Protein AF-0000000083151318 (afdb_homodimer)

InterPro domains:
  IPR001387 Cro/C1-type, helix-turn-helix domain [PS50943] (48-90)
  IPR001387 Cro/C1-type, helix-turn-helix domain [cd00093] (43-88)
  IPR010982 Lambda repressor-like, DNA-binding domain superfamily [G3DSA:1.10.260.40] (33-89)
  IPR010982 Lambda repressor-like, DNA-binding domain superfamily [SSF47413] (28-87)
  IPR014057 Uncharacterized protein HI1420 [PF21716] (3-89)
  IPR014057 Uncharacterized protein HI1420 [PTHR40275] (5-89)
  IPR014057 Uncharacterized protein HI1420 [TIGR02684] (2-89)

Solvent-accessible surface area (backbone atoms only — not comparable to full-atom values): 10308 Å² total; per-residue (Å²): 131,80,76,74,70,86,57,70,36,79,68,46,84,42,51,64,50,42,17,51,53,54,22,54,37,46,71,75,45,53,57,40,56,37,32,29,50,49,29,39,50,38,63,44,75,34,52,67,62,47,22,67,67,57,70,43,52,60,69,55,47,54,53,50,26,61,27,86,45,80,50,37,32,55,57,50,52,43,48,41,47,59,70,45,26,36,66,35,43,35,30,38,78,75,79,103,131,81,75,74,69,85,56,70,33,80,69,45,83,43,50,65,50,43,18,52,53,54,24,55,35,46,73,76,46,51,56,40,56,38,32,30,50,50,31,38,50,38,62,44,74,34,53,66,62,46,21,66,66,57,69,44,51,61,69,58,48,54,55,50,25,60,27,85,45,79,50,40,32,53,56,51,53,43,47,42,47,58,70,43,28,36,65,34,44,35,31,39,77,75,77,103

Sequence (192 aa):
MKMQKFDIAEYLDSEEMIAAYLSSVLEDGDADEFIAALGDVARAKGISELAAQTGLGRKSLYKTLSGNSKPRFDTVLKITRALGVEMTLAPAALIGMKMQKFDIAEYLDSEEMIAAYLSSVLEDGDADEFIAALGDVARAKGISELAAQTGLGRKSLYKTLSGNSKPRFDTVLKITRALGVEMTLAPAALIG

Radius of gyration: 17.51 Å; Cα contacts (8 Å, |Δi|>4): 274; chains: 2; bounding box: 41×64×38 Å

pLDDT: mean 91.76, std 10.52, range [46.56, 98.19]

Secondary structure (DSSP, 8-state):
-------GGGG--SHHHHHHHHHHHHHH--HHHHHHHHHHHHHHH-HHHHHHHH---HHHHHHHTTSS---BHHHHHHHHHHTTEEEEEEEHHHH-/-------GGGG--SHHHHHHHHHHHHHH--HHHHHHHHHHHHHHH-HHHHHHHH---HHHHHHHTTSS---BHHHHHHHHHHTTEEEEEEEHHHH-

Structure (mmCIF, N/CA/C/O backbone):
data_AF-0000000083151318-model_v1
#
loop_
_entity.id
_entity.type
_entity.pdbx_description
1 polymer 'Addiction module antidote protein'
#
loop_
_atom_site.group_PDB
_atom_site.id
_atom_site.type_symbol
_atom_site.label_atom_id
_atom_site.label_alt_id
_atom_site.label_comp_id
_atom_site.label_asym_id
_atom_site.label_entity_id
_atom_site.label_seq_id
_atom_site.pdbx_PDB_ins_code
_atom_site.Cartn_x
_atom_site.Cartn_y
_atom_site.Cartn_z
_atom_site.occupancy
_atom_site.B_iso_or_equiv
_atom_site.auth_seq_id
_atom_site.auth_comp_id
_atom_site.auth_asym_id
_atom_site.auth_atom_id
_atom_site.pdbx_PDB_model_num
ATOM 1 N N . MET A 1 1 ? -21.234 31.875 15.008 1 46.62 1 MET A N 1
ATOM 2 C CA . MET A 1 1 ? -20.484 30.719 15.539 1 46.62 1 MET A CA 1
ATOM 3 C C . MET A 1 1 ? -19.859 29.922 14.406 1 46.62 1 MET A C 1
ATOM 5 O O . MET A 1 1 ? -20.562 29.5 13.477 1 46.62 1 MET A O 1
ATOM 9 N N . LYS A 1 2 ? -18.609 30.234 14 1 50.53 2 LYS A N 1
ATOM 10 C CA . LYS A 1 2 ? -17.953 29.641 12.844 1 50.53 2 LYS A CA 1
ATOM 11 C C . LYS A 1 2 ? -17.891 28.109 12.977 1 50.53 2 LYS A C 1
ATOM 13 O O . LYS A 1 2 ? -17.422 27.594 13.984 1 50.53 2 LYS A O 1
ATOM 18 N N . MET A 1 3 ? -18.781 27.328 12.531 1 56.84 3 MET A N 1
ATOM 19 C CA . MET A 1 3 ? -18.766 25.875 12.578 1 56.84 3 MET A CA 1
ATOM 20 C C . MET A 1 3 ? -17.375 25.344 12.234 1 56.84 3 MET A C 1
ATOM 22 O O . MET A 1 3 ? -16.859 25.578 11.141 1 56.84 3 MET A O 1
ATOM 26 N N . GLN A 1 4 ? -16.594 25.312 13.234 1 58.81 4 GLN A N 1
ATOM 27 C CA . GLN A 1 4 ? -15.242 24.781 13.023 1 58.81 4 GLN A CA 1
ATOM 28 C C . GLN A 1 4 ? -15.281 23.438 12.312 1 58.81 4 GLN A C 1
ATOM 30 O O . GLN A 1 4 ? -15.984 22.531 12.734 1 58.81 4 GLN A O 1
ATOM 35 N N . LYS A 1 5 ? -15.234 23.516 10.953 1 64 5 LYS A N 1
ATOM 36 C CA . LYS A 1 5 ? -15.172 22.297 10.148 1 64 5 LYS A CA 1
ATOM 37 C C . LYS A 1 5 ? -14.188 21.297 10.75 1 64 5 LYS A C 1
ATOM 39 O O . LYS A 1 5 ? -13.078 21.672 11.141 1 64 5 LYS A O 1
ATOM 44 N N . PHE A 1 6 ? -14.758 20.312 11.297 1 70.75 6 PHE A N 1
ATOM 45 C CA . PHE A 1 6 ? -13.945 19.219 11.812 1 70.75 6 PHE A CA 1
ATOM 46 C C . PHE A 1 6 ? -12.773 18.922 10.891 1 70.75 6 PHE A C 1
ATOM 48 O O . PHE A 1 6 ? -12.953 18.734 9.688 1 70.75 6 PHE A O 1
ATOM 55 N N . ASP A 1 7 ? -11.508 19.281 11.344 1 83.12 7 ASP A N 1
ATOM 56 C CA . ASP A 1 7 ? -10.289 18.938 10.609 1 83.12 7 ASP A CA 1
ATOM 57 C C . ASP A 1 7 ? -9.562 17.766 11.273 1 83.12 7 ASP A C 1
ATOM 59 O O . ASP A 1 7 ? -8.969 17.938 12.344 1 83.12 7 ASP A O 1
ATOM 63 N N . ILE A 1 8 ? -9.656 16.594 10.711 1 87.88 8 ILE A N 1
ATOM 64 C CA . ILE A 1 8 ? -9.078 15.367 11.25 1 87.88 8 ILE A CA 1
ATOM 65 C C . ILE A 1 8 ? -7.594 15.586 11.555 1 87.88 8 ILE A C 1
ATOM 67 O O . ILE A 1 8 ? -7.035 14.953 12.445 1 87.88 8 ILE A O 1
ATOM 71 N N . ALA A 1 9 ? -7.004 16.484 10.867 1 88.69 9 ALA A N 1
ATOM 72 C CA . ALA A 1 9 ? -5.578 16.734 11.055 1 88.69 9 ALA A CA 1
ATOM 73 C C . ALA A 1 9 ? -5.277 17.156 12.492 1 88.69 9 ALA A C 1
ATOM 75 O O . ALA A 1 9 ? -4.176 16.922 12.992 1 88.69 9 ALA A O 1
ATOM 76 N N . GLU A 1 10 ? -6.215 17.688 13.188 1 87.88 10 GLU A N 1
ATOM 77 C CA . GLU A 1 10 ? -6.027 18.172 14.547 1 87.88 10 GLU A CA 1
ATOM 78 C C . GLU A 1 10 ? -5.906 17.016 15.539 1 87.88 10 GLU A C 1
ATOM 80 O O . GLU A 1 10 ? -5.406 17.188 16.656 1 87.88 10 GLU A O 1
ATOM 85 N N . TYR A 1 11 ? -6.301 15.852 15.078 1 88.62 11 TYR A N 1
ATOM 86 C CA . TYR A 1 11 ? -6.344 14.711 15.984 1 88.62 11 TYR A CA 1
ATOM 87 C C . TYR A 1 11 ? -5.234 13.719 15.664 1 88.62 11 TYR A C 1
ATOM 89 O O . TYR A 1 11 ? -5.035 12.742 16.391 1 88.62 11 TYR A O 1
ATOM 97 N N . LEU A 1 12 ? -4.555 13.93 14.641 1 92.25 12 LEU A N 1
ATOM 98 C CA . LEU A 1 12 ? -3.506 13.023 14.188 1 92.25 12 LEU A CA 1
ATOM 99 C C . LEU A 1 12 ? -2.15 13.43 14.758 1 92.25 12 LEU A C 1
ATOM 101 O O . LEU A 1 12 ? -1.241 13.789 14 1 92.25 12 LEU A O 1
ATOM 105 N N . ASP A 1 13 ? -1.957 13.18 16.109 1 89.06 13 ASP A N 1
ATOM 106 C CA . ASP A 1 13 ? -0.787 13.734 16.797 1 89.06 13 ASP A CA 1
ATOM 107 C C . ASP A 1 13 ? 0.167 12.625 17.234 1 89.06 13 ASP A C 1
ATOM 109 O O . ASP A 1 13 ? 1.17 12.891 17.891 1 89.06 13 ASP A O 1
ATOM 113 N N . SER A 1 14 ? -0.199 11.344 16.953 1 92.94 14 SER A N 1
ATOM 114 C CA . SER A 1 14 ? 0.696 10.227 17.25 1 92.94 14 SER A CA 1
ATOM 115 C C . SER A 1 14 ? 0.732 9.227 16.094 1 92.94 14 SER A C 1
ATOM 117 O O . SER A 1 14 ? -0.232 9.117 15.336 1 92.94 14 SER A O 1
ATOM 119 N N . GLU A 1 15 ? 1.88 8.508 16.047 1 93 15 GLU A N 1
ATOM 120 C CA . GLU A 1 15 ? 2.018 7.504 14.984 1 93 15 GLU A CA 1
ATOM 121 C C . GLU A 1 15 ? 0.966 6.406 15.125 1 93 15 GLU A C 1
ATOM 123 O O . GLU A 1 15 ? 0.495 5.859 14.125 1 93 15 GLU A O 1
ATOM 128 N N . GLU A 1 16 ? 0.621 6.137 16.359 1 94.56 16 GLU A N 1
ATOM 129 C CA . GLU A 1 16 ? -0.412 5.137 16.609 1 94.56 16 GLU A CA 1
ATOM 130 C C . GLU A 1 16 ? -1.76 5.582 16.047 1 94.56 16 GLU A C 1
ATOM 132 O O . GLU A 1 16 ? -2.461 4.793 15.414 1 94.56 16 GLU A O 1
ATOM 137 N N . MET A 1 17 ? -2.096 6.793 16.281 1 95.19 17 MET A N 1
ATOM 138 C CA . MET A 1 17 ? -3.361 7.324 15.781 1 95.19 17 MET A CA 1
ATOM 139 C C . MET A 1 17 ? -3.346 7.426 14.258 1 95.19 17 MET A C 1
ATOM 141 O O . MET A 1 17 ? -4.344 7.129 13.602 1 95.19 17 MET A O 1
ATOM 145 N N . ILE A 1 18 ? -2.225 7.805 13.734 1 96.69 18 ILE A N 1
ATOM 146 C CA . ILE A 1 18 ? -2.053 7.918 12.289 1 96.69 18 ILE A CA 1
ATOM 147 C C . ILE A 1 18 ? -2.219 6.543 11.641 1 96.69 18 ILE A C 1
ATOM 149 O O . ILE A 1 18 ? -2.979 6.391 10.68 1 96.69 18 ILE A O 1
ATOM 153 N N . ALA A 1 19 ? -1.549 5.598 12.18 1 96.62 19 ALA A N 1
ATOM 154 C CA .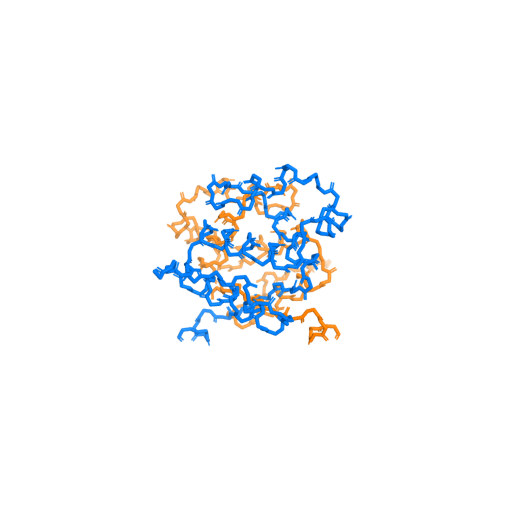 ALA A 1 19 ? -1.627 4.242 11.641 1 96.62 19 ALA A CA 1
ATOM 155 C C . ALA A 1 19 ? -3.059 3.715 11.688 1 96.62 19 ALA A C 1
ATOM 157 O O . ALA A 1 19 ? -3.537 3.121 10.719 1 96.62 19 ALA A O 1
ATOM 158 N N . ALA A 1 20 ? -3.719 3.928 12.812 1 95.75 2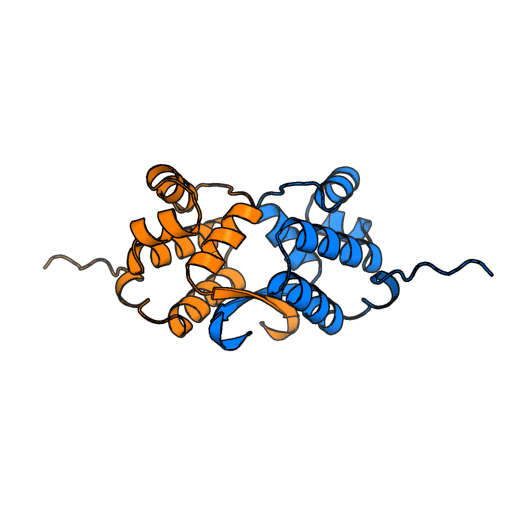0 ALA A N 1
ATOM 159 C CA . ALA A 1 20 ? -5.098 3.467 12.961 1 95.75 20 ALA A CA 1
ATOM 160 C C . ALA A 1 20 ? -6.02 4.152 11.961 1 95.75 20 ALA A C 1
ATOM 162 O O . ALA A 1 20 ? -6.867 3.502 11.344 1 95.75 20 ALA A O 1
ATOM 163 N N . TYR A 1 21 ? -5.871 5.414 11.852 1 96.62 21 TYR A N 1
ATOM 164 C CA . TYR A 1 21 ? -6.676 6.199 10.922 1 96.62 21 TYR A CA 1
ATOM 165 C C . TYR A 1 21 ? -6.488 5.715 9.492 1 96.62 21 TYR A C 1
ATOM 167 O O . TYR A 1 21 ? -7.465 5.422 8.797 1 96.62 21 TYR A O 1
ATOM 175 N N . LEU A 1 22 ? -5.262 5.562 9.047 1 97.44 22 LEU A N 1
ATOM 176 C CA . LEU A 1 22 ? -4.961 5.152 7.676 1 97.44 22 LEU 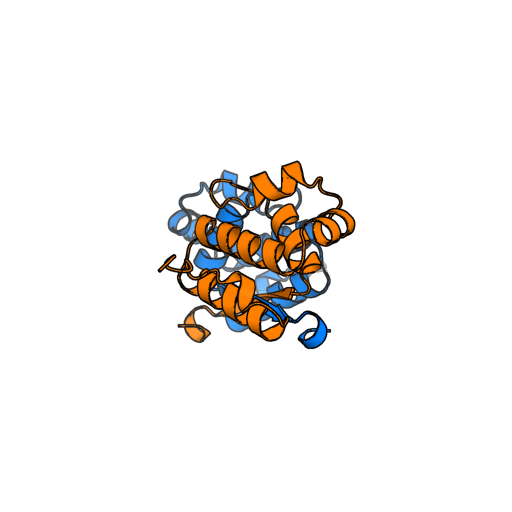A CA 1
ATOM 177 C C . LEU A 1 22 ? -5.414 3.719 7.426 1 97.44 22 LEU A C 1
ATOM 179 O O . LEU A 1 22 ? -5.918 3.402 6.344 1 97.44 22 LEU A O 1
ATOM 183 N N . SER A 1 23 ? -5.223 2.887 8.398 1 97.06 23 SER A N 1
ATOM 184 C CA . SER A 1 23 ? -5.676 1.507 8.258 1 97.06 23 SER A CA 1
ATOM 185 C C . SER A 1 23 ? -7.191 1.437 8.086 1 97.06 23 SER A C 1
ATOM 187 O O . SER A 1 23 ? -7.688 0.647 7.281 1 97.06 23 SER A O 1
ATOM 189 N N . SER A 1 24 ? -7.898 2.246 8.867 1 95.75 24 SER A N 1
ATOM 190 C CA . SER A 1 24 ? -9.352 2.256 8.766 1 95.75 24 SER A CA 1
ATOM 191 C C . SER A 1 24 ? -9.812 2.682 7.379 1 95.75 24 SER A C 1
ATOM 193 O O . SER A 1 24 ? -10.781 2.139 6.844 1 95.75 24 SER A O 1
ATOM 195 N N . VAL A 1 25 ? -9.133 3.584 6.797 1 96.25 25 VAL A N 1
ATOM 196 C CA . VAL A 1 25 ? -9.477 4.07 5.465 1 96.25 25 VAL A CA 1
ATOM 197 C C . VAL A 1 25 ? -9.227 2.977 4.434 1 96.25 25 VAL A C 1
ATOM 199 O O . VAL A 1 25 ? -10.039 2.766 3.529 1 96.25 25 VAL A O 1
ATOM 202 N N . LEU A 1 26 ? -8.117 2.23 4.535 1 95.69 26 LEU A N 1
ATOM 203 C CA . LEU A 1 26 ? -7.785 1.183 3.578 1 95.69 26 LEU A CA 1
ATOM 204 C C . LEU A 1 26 ? -8.758 0.017 3.688 1 95.69 26 LEU A C 1
ATOM 206 O O . LEU A 1 26 ? -9.047 -0.655 2.693 1 95.69 26 LEU A O 1
ATOM 210 N N . GLU A 1 27 ? -9.227 -0.217 4.891 1 92.38 27 GLU A N 1
ATOM 211 C CA . GLU A 1 27 ? -10.125 -1.348 5.113 1 92.38 27 GLU A CA 1
ATOM 212 C C . GLU A 1 27 ? -11.422 -1.186 4.332 1 92.38 27 GLU A C 1
ATOM 214 O O . GLU A 1 27 ? -11.891 -2.127 3.688 1 92.38 27 GLU A O 1
ATOM 219 N N . ASP A 1 28 ? -11.891 0.03 4.348 1 89.81 28 ASP A N 1
ATOM 220 C CA . ASP A 1 28 ? -13.234 0.235 3.82 1 89.81 28 ASP A CA 1
ATOM 221 C C . ASP A 1 28 ? -13.211 1.123 2.578 1 89.81 28 ASP A C 1
ATOM 223 O O . ASP A 1 28 ? -14.211 1.236 1.867 1 89.81 28 ASP A O 1
ATOM 227 N N . GLY A 1 29 ? -12.133 1.683 2.387 1 93.12 29 GLY A N 1
ATOM 228 C CA . GLY A 1 29 ? -12.094 2.699 1.347 1 93.12 29 GLY A CA 1
ATOM 229 C C . GLY A 1 29 ? -11.336 2.254 0.107 1 93.12 29 GLY A C 1
ATOM 230 O O . GLY A 1 29 ? -10.961 1.085 -0.013 1 93.12 29 GLY A O 1
ATOM 231 N N . ASP A 1 30 ? -11.258 3.203 -0.917 1 95.44 30 ASP A N 1
ATOM 232 C CA . ASP A 1 30 ? -10.508 2.963 -2.146 1 95.44 30 ASP A CA 1
ATOM 233 C C . ASP A 1 30 ? -9.219 3.779 -2.17 1 95.44 30 ASP A C 1
ATOM 235 O O . ASP A 1 30 ? -8.867 4.426 -1.182 1 95.44 30 ASP A O 1
ATOM 239 N N . ALA A 1 31 ? -8.484 3.643 -3.244 1 97 31 ALA A N 1
ATOM 240 C CA . ALA A 1 31 ? -7.18 4.285 -3.363 1 97 31 ALA A CA 1
ATOM 241 C C . ALA A 1 31 ? -7.297 5.801 -3.236 1 97 31 ALA A C 1
ATOM 243 O O . ALA A 1 31 ? -6.473 6.441 -2.584 1 97 31 ALA A O 1
ATOM 244 N N . ASP A 1 32 ? -8.297 6.406 -3.855 1 97.19 32 ASP A N 1
ATOM 245 C CA . ASP A 1 32 ? -8.484 7.855 -3.795 1 97.19 32 ASP A CA 1
ATOM 246 C C . ASP A 1 32 ? -8.68 8.32 -2.354 1 97.19 32 ASP A C 1
ATOM 248 O O . ASP A 1 32 ? -8.125 9.344 -1.948 1 97.19 32 ASP A O 1
ATOM 252 N N . GLU A 1 33 ? -9.492 7.633 -1.659 1 97.06 33 GLU A N 1
ATOM 253 C CA . GLU A 1 33 ? -9.75 7.973 -0.263 1 97.06 33 GLU A CA 1
ATOM 254 C C . GLU A 1 33 ? -8.484 7.852 0.576 1 97.06 33 GLU A C 1
ATOM 256 O O . GLU A 1 33 ? -8.25 8.656 1.482 1 97.06 33 GLU A O 1
ATOM 261 N N . PHE A 1 34 ? -7.715 6.832 0.323 1 97.88 34 PHE A N 1
ATOM 262 C CA . PHE A 1 34 ? -6.473 6.656 1.064 1 97.88 34 PHE A CA 1
ATOM 263 C C . PHE A 1 34 ? -5.504 7.793 0.77 1 97.88 34 PHE A C 1
ATOM 265 O O . PHE A 1 34 ? -4.852 8.312 1.68 1 97.88 34 PHE A O 1
ATOM 272 N N . ILE A 1 35 ? -5.398 8.188 -0.451 1 98 35 ILE A N 1
ATOM 273 C CA . ILE A 1 35 ? -4.512 9.281 -0.837 1 98 35 ILE A CA 1
ATOM 274 C C . ILE A 1 35 ? -4.949 10.57 -0.146 1 98 35 ILE A C 1
ATOM 276 O O . ILE A 1 35 ? -4.113 11.32 0.362 1 98 35 ILE A O 1
ATOM 280 N N . ALA A 1 36 ? -6.203 10.797 -0.1 1 96.5 36 ALA A N 1
ATOM 281 C CA . ALA A 1 36 ? -6.719 11.961 0.618 1 96.5 36 ALA A CA 1
ATOM 282 C C . ALA A 1 36 ? -6.359 11.898 2.1 1 96.5 36 ALA A C 1
ATOM 284 O O . ALA A 1 36 ? -6.016 12.914 2.707 1 96.5 36 ALA A O 1
ATOM 285 N N . ALA A 1 37 ? -6.484 10.719 2.686 1 97.19 37 ALA A N 1
ATOM 286 C CA . ALA A 1 37 ? -6.129 10.523 4.09 1 97.19 37 ALA A CA 1
ATOM 287 C C . ALA A 1 37 ? -4.652 10.812 4.324 1 97.19 37 ALA A C 1
ATOM 289 O O . ALA A 1 37 ? -4.281 11.391 5.352 1 97.19 37 ALA A O 1
ATOM 290 N N . LEU A 1 38 ? -3.824 10.383 3.406 1 97.5 38 LEU A N 1
ATOM 291 C CA . LEU A 1 38 ? -2.41 10.727 3.502 1 97.5 38 LEU A CA 1
ATOM 292 C C . LEU A 1 38 ? -2.223 12.242 3.504 1 97.5 38 LEU A C 1
ATOM 294 O O . LEU A 1 38 ? -1.363 12.766 4.219 1 97.5 38 LEU A O 1
ATOM 298 N N . GLY A 1 39 ? -2.953 12.852 2.67 1 96.31 39 GLY A N 1
ATOM 299 C CA . GLY A 1 39 ? -2.924 14.305 2.658 1 96.31 39 GLY A CA 1
ATOM 300 C C . GLY A 1 39 ? -3.264 14.922 4.004 1 96.31 39 GLY A C 1
ATOM 301 O O . GLY A 1 39 ? -2.613 15.875 4.438 1 96.31 39 GLY A O 1
ATOM 302 N N . ASP A 1 40 ? -4.281 14.43 4.699 1 95.75 40 ASP A N 1
ATOM 303 C CA . ASP A 1 40 ? -4.645 14.891 6.035 1 95.75 40 ASP A CA 1
ATOM 304 C C . ASP A 1 40 ? -3.479 14.727 7.008 1 95.75 40 ASP A C 1
ATOM 306 O O . ASP A 1 40 ? -3.205 15.625 7.809 1 95.75 40 ASP A O 1
ATOM 310 N N . VAL A 1 41 ? -2.861 13.594 6.934 1 96.62 41 VAL A N 1
ATOM 311 C CA . VAL A 1 41 ? -1.737 13.312 7.82 1 96.62 41 VAL A CA 1
ATOM 312 C C . VAL A 1 41 ? -0.584 14.266 7.512 1 96.62 41 VAL A C 1
ATOM 314 O O . VAL A 1 41 ? 0.057 14.789 8.422 1 96.62 41 VAL A O 1
ATOM 317 N N . ALA A 1 42 ? -0.308 14.438 6.246 1 95.25 42 ALA A N 1
ATOM 318 C CA . ALA A 1 42 ? 0.765 15.336 5.828 1 95.25 42 ALA A CA 1
ATOM 319 C C . ALA A 1 42 ? 0.538 16.75 6.367 1 95.25 42 ALA A C 1
ATOM 321 O O . ALA A 1 42 ? 1.48 17.406 6.801 1 95.25 42 ALA A O 1
ATOM 322 N N . ARG A 1 43 ? -0.669 17.141 6.312 1 91.75 43 ARG A N 1
ATOM 323 C CA . ARG A 1 43 ? -1.001 18.453 6.836 1 91.75 43 ARG A CA 1
ATOM 324 C C . ARG A 1 43 ? -0.765 18.516 8.344 1 91.75 43 ARG A C 1
ATOM 326 O O . ARG A 1 43 ? -0.334 19.547 8.867 1 91.75 43 ARG A O 1
ATOM 333 N N . ALA A 1 44 ? -1.027 17.531 9.031 1 93 44 ALA A N 1
ATOM 334 C CA . ALA A 1 44 ? -0.846 17.484 10.477 1 93 44 ALA A CA 1
ATOM 335 C C . ALA A 1 44 ? 0.635 17.469 10.844 1 93 44 ALA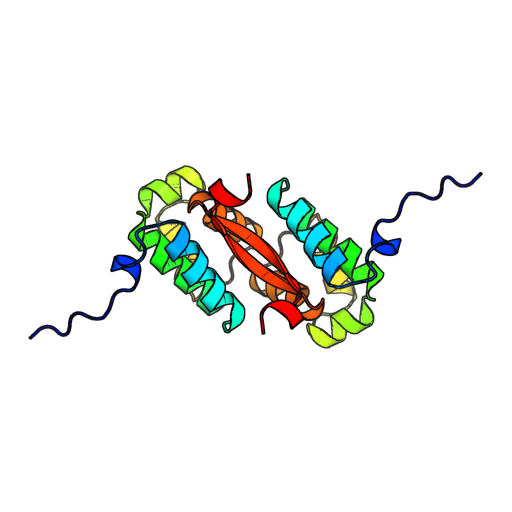 A C 1
ATOM 337 O O . ALA A 1 44 ? 1.051 18.109 11.812 1 93 44 ALA A O 1
ATOM 338 N N . LYS A 1 45 ? 1.429 16.719 10.164 1 92.38 45 LYS A N 1
ATOM 339 C CA . LYS A 1 45 ? 2.844 16.531 10.469 1 92.38 45 LYS A CA 1
ATOM 340 C C . LYS A 1 45 ? 3.678 17.703 9.93 1 92.38 45 LYS A C 1
ATOM 342 O O . LYS A 1 45 ? 4.762 17.984 10.445 1 92.38 45 LYS A O 1
ATOM 347 N N . GLY A 1 46 ? 3.203 18.344 8.898 1 91.69 46 GLY A N 1
ATOM 348 C CA . GLY A 1 46 ? 3.945 19.406 8.234 1 91.69 46 GLY A CA 1
ATOM 349 C C . GLY A 1 46 ? 4.504 18.984 6.887 1 91.69 46 GLY A C 1
ATOM 350 O O . GLY A 1 46 ? 5.34 18.078 6.812 1 91.69 46 GLY A O 1
ATOM 351 N N . ILE A 1 47 ? 4.207 19.688 5.891 1 93.81 47 ILE A N 1
ATOM 352 C CA . ILE A 1 47 ? 4.508 19.375 4.5 1 93.81 47 ILE A CA 1
ATOM 353 C C . ILE A 1 47 ? 6 19.578 4.234 1 93.81 47 ILE A C 1
ATOM 355 O O . ILE A 1 47 ? 6.598 18.875 3.428 1 93.81 47 ILE A O 1
ATOM 359 N N . SER A 1 48 ? 6.586 20.5 4.895 1 94.56 48 SER A N 1
ATOM 360 C CA . SER A 1 48 ? 7.996 20.797 4.664 1 94.56 48 SER A CA 1
ATOM 361 C C . SER A 1 48 ? 8.883 19.625 5.059 1 94.56 48 SER A C 1
ATOM 363 O O . SER A 1 48 ? 9.797 19.25 4.32 1 94.56 48 SER A O 1
ATOM 365 N N . GLU A 1 49 ? 8.617 19.125 6.215 1 93.88 49 GLU A N 1
ATOM 366 C CA . GLU A 1 49 ? 9.375 17.969 6.668 1 93.88 49 GLU A CA 1
ATOM 367 C C . GLU A 1 49 ? 9.172 16.781 5.734 1 93.88 49 GLU A C 1
ATOM 369 O O . GLU A 1 49 ? 10.125 16.062 5.406 1 93.88 49 GLU A O 1
ATOM 374 N N . LEU A 1 50 ? 7.98 16.562 5.312 1 96.19 50 LEU A N 1
ATOM 375 C CA . LEU A 1 50 ? 7.664 15.492 4.383 1 96.19 50 LEU A CA 1
ATOM 376 C C . LEU A 1 50 ? 8.414 15.664 3.068 1 96.19 50 LEU A C 1
ATOM 378 O O . LEU A 1 50 ? 8.953 14.703 2.523 1 96.19 50 LEU A O 1
ATOM 382 N N . ALA A 1 51 ? 8.445 16.859 2.559 1 97.5 51 ALA A N 1
ATOM 383 C CA . ALA A 1 51 ? 9.164 17.156 1.325 1 97.5 51 ALA A CA 1
ATOM 384 C C . ALA A 1 51 ? 10.648 16.812 1.456 1 97.5 51 ALA A C 1
ATOM 386 O O . ALA A 1 51 ? 11.227 16.188 0.563 1 97.5 51 ALA A O 1
ATOM 387 N N . ALA A 1 52 ? 11.219 17.156 2.512 1 96.44 52 ALA A N 1
ATOM 388 C CA . ALA A 1 52 ? 12.633 16.891 2.76 1 96.44 52 ALA A CA 1
ATOM 389 C C . ALA A 1 52 ? 12.906 15.383 2.807 1 96.44 52 ALA A C 1
ATOM 391 O O . ALA A 1 52 ? 13.875 14.906 2.213 1 96.44 52 ALA A O 1
ATOM 392 N N . GLN A 1 53 ? 12.031 14.641 3.426 1 95.62 53 GLN A N 1
ATOM 393 C CA . GLN A 1 53 ? 12.25 13.219 3.633 1 95.62 53 GLN A CA 1
ATOM 394 C C . GLN A 1 53 ? 11.969 12.422 2.359 1 95.62 53 GLN A C 1
ATOM 396 O O . GLN A 1 53 ? 12.617 11.406 2.102 1 95.62 53 GLN A O 1
ATOM 401 N N . THR A 1 54 ? 11.047 12.852 1.562 1 96.75 54 THR A N 1
ATOM 402 C CA . THR A 1 54 ? 10.656 12.117 0.367 1 96.75 54 THR A CA 1
ATOM 403 C C . THR A 1 54 ? 11.477 12.562 -0.839 1 96.75 54 THR A C 1
ATOM 405 O O . THR A 1 54 ? 11.531 11.867 -1.855 1 96.75 54 THR A O 1
ATOM 408 N N . GLY A 1 55 ? 12.016 13.766 -0.785 1 97.12 55 GLY A N 1
ATOM 409 C CA . GLY A 1 55 ? 12.688 14.344 -1.938 1 97.12 55 GLY A CA 1
ATOM 410 C C . GLY A 1 55 ? 11.727 14.906 -2.969 1 97.12 55 GLY A C 1
ATOM 411 O O . GLY A 1 55 ? 12.141 15.312 -4.059 1 97.12 55 GLY A O 1
ATOM 412 N N . LEU A 1 56 ? 10.531 14.922 -2.658 1 96.38 56 LEU A N 1
ATOM 413 C CA . LEU A 1 56 ? 9.516 15.516 -3.527 1 96.38 56 LEU A CA 1
ATOM 414 C C . LEU A 1 56 ? 9.289 16.984 -3.18 1 96.38 56 LEU A C 1
ATOM 416 O O . LEU A 1 56 ? 9.359 17.359 -2.008 1 96.38 56 LEU A O 1
ATOM 420 N N . GLY A 1 57 ? 9.031 17.828 -4.18 1 96.25 57 GLY A N 1
ATOM 421 C CA . GLY A 1 57 ? 8.688 19.219 -3.918 1 96.25 57 GLY A CA 1
ATOM 422 C C . GLY A 1 57 ? 7.34 19.375 -3.234 1 96.25 57 GLY A C 1
ATOM 423 O O . GLY A 1 57 ? 6.453 18.531 -3.396 1 96.25 57 GLY A O 1
ATOM 424 N N . ARG A 1 58 ? 7.258 20.5 -2.502 1 95.5 58 ARG A N 1
ATOM 425 C CA . ARG A 1 58 ? 6.016 20.812 -1.803 1 95.5 58 ARG A CA 1
ATOM 426 C C . ARG A 1 58 ? 4.836 20.859 -2.771 1 95.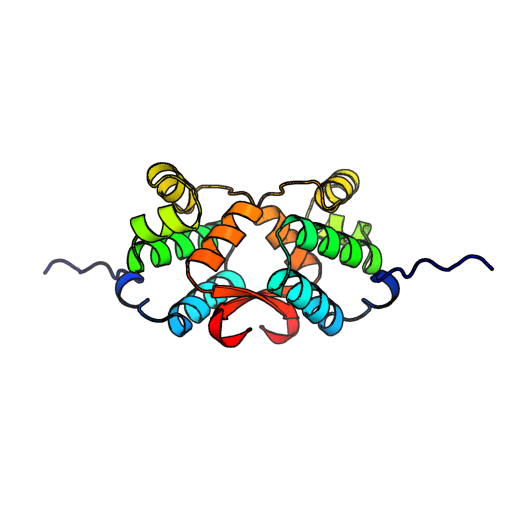5 58 ARG A C 1
ATOM 428 O O . ARG A 1 58 ? 3.785 20.281 -2.504 1 95.5 58 ARG A O 1
ATOM 435 N N . LYS A 1 59 ? 4.996 21.5 -3.838 1 95.31 59 LYS A N 1
ATOM 436 C CA . LYS A 1 59 ? 3.926 21.609 -4.824 1 95.31 59 LYS A CA 1
ATOM 437 C C . LYS A 1 59 ? 3.521 20.219 -5.336 1 95.31 59 LYS A C 1
ATOM 439 O O . LYS A 1 59 ? 2.332 19.938 -5.484 1 95.31 59 LYS A O 1
ATOM 444 N N . SER A 1 60 ? 4.457 19.391 -5.613 1 95.5 60 SER A N 1
ATOM 445 C CA . SER A 1 60 ? 4.207 18.031 -6.086 1 95.5 60 SER A CA 1
ATOM 446 C C . SER A 1 60 ? 3.482 17.203 -5.031 1 95.5 60 SER A C 1
ATOM 448 O O . SER A 1 60 ? 2.566 16.438 -5.352 1 95.5 60 SER A O 1
ATOM 450 N N . LEU A 1 61 ? 3.855 17.406 -3.809 1 97.12 61 LEU A N 1
ATOM 451 C CA . LEU A 1 61 ? 3.234 16.672 -2.715 1 97.12 61 LEU A CA 1
ATOM 452 C C . LEU A 1 61 ? 1.774 17.078 -2.545 1 97.12 61 LEU A C 1
ATOM 454 O O . LEU A 1 61 ? 0.903 16.219 -2.363 1 97.12 61 LEU A O 1
ATOM 458 N N . TYR A 1 62 ? 1.492 18.359 -2.68 1 94.94 62 TYR A N 1
ATOM 459 C CA . TYR A 1 62 ? 0.115 18.828 -2.576 1 94.94 62 TYR A CA 1
ATOM 460 C C . TYR A 1 62 ? -0.739 18.266 -3.705 1 94.94 62 TYR A C 1
ATOM 462 O O . TYR A 1 62 ? -1.88 17.844 -3.482 1 94.94 62 TYR A O 1
ATOM 470 N N . LYS A 1 63 ? -0.2 18.188 -4.812 1 95.44 63 LYS A N 1
ATOM 471 C CA . LYS A 1 63 ? -0.923 17.625 -5.949 1 95.44 63 LYS A CA 1
ATOM 472 C C . LYS A 1 63 ? -1.158 16.141 -5.762 1 95.44 63 LYS A C 1
ATOM 474 O O . LYS A 1 63 ? -2.266 15.641 -5.984 1 95.44 63 LYS A O 1
ATOM 479 N N . THR A 1 64 ? -0.13 15.516 -5.375 1 96.81 64 THR A N 1
ATOM 480 C CA . THR A 1 64 ? -0.19 14.062 -5.215 1 96.81 64 THR A CA 1
ATOM 481 C C . THR A 1 64 ? -1.185 13.68 -4.125 1 96.81 64 THR A C 1
ATOM 483 O O . THR A 1 64 ? -1.931 12.711 -4.27 1 96.81 64 THR A O 1
ATOM 486 N N . LEU A 1 65 ? -1.232 14.445 -3.059 1 96.81 65 LEU A N 1
ATOM 487 C CA . LEU A 1 65 ? -1.979 14.062 -1.864 1 96.81 65 LEU A CA 1
ATOM 488 C C . LEU A 1 65 ? -3.363 14.703 -1.86 1 96.81 65 LEU A C 1
ATOM 490 O O . LEU A 1 65 ? -4.062 14.672 -0.847 1 96.81 65 LEU A O 1
ATOM 494 N N . SER A 1 66 ? -3.797 15.258 -2.902 1 91.31 66 SER A N 1
ATOM 495 C CA . SER A 1 66 ? -5.086 15.938 -2.99 1 91.31 66 SER A CA 1
ATOM 496 C C . SER A 1 66 ? -6.23 14.93 -3.098 1 91.31 66 SER A C 1
ATOM 498 O O . SER A 1 66 ? -7.395 15.289 -2.922 1 91.31 66 SER A O 1
ATOM 500 N N . GLY A 1 67 ? -6.062 13.703 -3.277 1 85.5 67 GLY A N 1
ATOM 501 C CA . GLY A 1 67 ? -7.078 12.672 -3.418 1 85.5 67 GLY A CA 1
ATOM 502 C C . GLY A 1 67 ? -7.586 12.523 -4.84 1 85.5 67 GLY A C 1
ATOM 503 O O . GLY A 1 67 ? -8.32 11.586 -5.148 1 85.5 67 GLY A O 1
ATOM 504 N N . ASN A 1 68 ? -7.246 13.344 -5.742 1 87.75 68 ASN A N 1
ATOM 505 C CA . ASN A 1 68 ? -7.695 13.289 -7.129 1 87.75 68 ASN A CA 1
ATOM 506 C C . ASN A 1 68 ? -6.555 12.938 -8.078 1 87.75 68 ASN A C 1
ATOM 508 O O . ASN A 1 68 ? -6.562 13.336 -9.242 1 87.75 68 ASN A O 1
ATOM 512 N N . SER A 1 69 ? -5.668 12.25 -7.523 1 91.94 69 SER A N 1
ATOM 513 C CA . SER A 1 69 ? -4.512 11.82 -8.305 1 91.94 69 SER A CA 1
ATOM 514 C C . SER A 1 69 ? -4.34 10.305 -8.258 1 91.94 69 SER A C 1
ATOM 516 O O . SER A 1 69 ? -5.02 9.625 -7.492 1 91.94 69 SER A O 1
ATOM 518 N N . LYS A 1 70 ? -3.6 9.797 -9.258 1 96.44 70 LYS A N 1
ATOM 519 C CA . LYS A 1 70 ? -3.279 8.375 -9.32 1 96.44 70 LYS A CA 1
ATOM 520 C C . LYS A 1 70 ? -1.775 8.148 -9.195 1 96.44 70 LYS A C 1
ATOM 522 O O . LYS A 1 70 ? -1.129 7.699 -10.141 1 96.44 70 LYS A O 1
ATOM 527 N N . PRO A 1 71 ? -1.287 8.406 -7.949 1 97.81 71 PRO A N 1
ATOM 528 C CA . PRO A 1 71 ? 0.164 8.289 -7.781 1 97.81 71 PRO A CA 1
ATOM 529 C C . PRO A 1 71 ? 0.671 6.863 -7.957 1 97.81 71 PRO A C 1
ATOM 531 O O . PRO A 1 71 ? -0.109 5.91 -7.863 1 97.81 71 PRO A O 1
ATOM 534 N N . ARG A 1 72 ? 2.01 6.891 -8.25 1 97.69 72 ARG A N 1
ATOM 535 C CA . ARG A 1 72 ? 2.693 5.602 -8.289 1 97.69 72 ARG A CA 1
ATOM 536 C C . ARG A 1 72 ? 2.734 4.965 -6.902 1 97.69 72 ARG A C 1
ATOM 538 O O . ARG A 1 72 ? 2.736 5.668 -5.887 1 97.69 72 ARG A O 1
ATOM 545 N N . PHE A 1 73 ? 2.895 3.656 -6.953 1 98.19 73 PHE A N 1
ATOM 546 C CA . PHE A 1 73 ? 3.002 2.91 -5.707 1 98.19 73 PHE A CA 1
ATOM 547 C C . PHE A 1 73 ? 4.277 3.283 -4.961 1 98.19 73 PHE A C 1
ATOM 549 O O . PHE A 1 73 ? 4.266 3.451 -3.74 1 98.19 73 PHE A O 1
ATOM 556 N N . ASP A 1 74 ? 5.367 3.396 -5.719 1 97.62 74 ASP A N 1
ATOM 557 C CA . ASP A 1 74 ? 6.625 3.709 -5.043 1 97.62 74 ASP A CA 1
ATOM 558 C C . ASP A 1 74 ? 6.562 5.078 -4.371 1 97.62 74 ASP A C 1
ATOM 560 O O . ASP A 1 74 ? 7.152 5.281 -3.309 1 97.62 74 ASP A O 1
ATOM 564 N N . THR A 1 75 ? 5.871 6.004 -4.938 1 97.44 75 THR A N 1
ATOM 565 C CA . THR A 1 75 ? 5.676 7.32 -4.344 1 97.44 75 THR A CA 1
ATOM 566 C C . THR A 1 75 ? 4.871 7.223 -3.053 1 97.44 75 THR A C 1
ATOM 568 O O . THR A 1 75 ? 5.242 7.805 -2.033 1 97.44 75 THR A O 1
ATOM 571 N N . VAL A 1 76 ? 3.807 6.469 -3.113 1 98.12 76 VAL A N 1
ATOM 572 C CA . VAL A 1 76 ? 2.955 6.305 -1.939 1 98.12 76 VAL A CA 1
ATOM 573 C C . VAL A 1 76 ? 3.74 5.617 -0.824 1 98.12 76 VAL A C 1
ATOM 575 O O . VAL A 1 76 ? 3.641 6.004 0.343 1 98.12 76 VAL A O 1
ATOM 578 N N . LEU A 1 77 ? 4.477 4.629 -1.187 1 97.94 77 LEU A N 1
ATOM 579 C CA . LEU A 1 77 ? 5.293 3.916 -0.211 1 97.94 77 LEU A CA 1
ATOM 580 C C . LEU A 1 77 ? 6.309 4.852 0.437 1 97.94 77 LEU A C 1
ATOM 582 O O . LEU A 1 77 ? 6.492 4.828 1.656 1 97.94 77 LEU A O 1
ATOM 586 N N . LYS A 1 78 ? 6.941 5.645 -0.327 1 96.44 78 LYS A N 1
ATOM 587 C CA . LYS A 1 78 ? 7.895 6.617 0.194 1 96.44 78 LYS A CA 1
ATOM 588 C C . LYS A 1 78 ? 7.219 7.59 1.156 1 96.44 78 LYS A C 1
ATOM 590 O O . LYS A 1 78 ? 7.773 7.922 2.205 1 96.44 78 LYS A O 1
ATOM 595 N N . ILE A 1 79 ? 6.105 8.07 0.775 1 97.62 79 ILE A N 1
ATOM 596 C CA . ILE A 1 79 ? 5.375 9.031 1.594 1 97.62 79 ILE A CA 1
ATOM 597 C C . ILE A 1 79 ? 4.98 8.383 2.918 1 97.62 79 ILE A C 1
ATOM 599 O O . ILE A 1 79 ? 5.172 8.977 3.986 1 97.62 79 ILE A O 1
ATOM 603 N N . THR A 1 80 ? 4.355 7.168 2.902 1 97.5 80 THR A N 1
ATOM 604 C CA . THR A 1 80 ? 3.945 6.508 4.137 1 97.5 80 THR A CA 1
ATOM 605 C C . THR A 1 80 ? 5.141 6.305 5.066 1 97.5 80 THR A C 1
ATOM 607 O O . THR A 1 80 ? 5.047 6.559 6.27 1 97.5 80 THR A O 1
ATOM 610 N N . ARG A 1 81 ? 6.246 5.918 4.555 1 96.44 81 ARG A N 1
ATOM 611 C CA . ARG A 1 81 ? 7.438 5.715 5.367 1 96.44 81 ARG A CA 1
ATOM 612 C C . ARG A 1 81 ? 7.926 7.031 5.961 1 96.44 81 ARG A C 1
ATOM 614 O O . ARG A 1 81 ? 8.312 7.086 7.129 1 96.44 81 ARG A O 1
ATOM 621 N N . ALA A 1 82 ? 7.934 8.062 5.188 1 96.12 82 ALA A N 1
ATOM 622 C CA . ALA A 1 82 ? 8.352 9.383 5.664 1 96.12 82 ALA A CA 1
ATOM 623 C C . ALA A 1 82 ? 7.441 9.875 6.785 1 96.12 82 ALA A C 1
ATOM 625 O O . ALA A 1 82 ? 7.863 10.664 7.633 1 96.12 82 ALA A O 1
ATOM 626 N N . LEU A 1 83 ? 6.207 9.445 6.805 1 95.94 83 LEU A N 1
ATOM 627 C CA . LEU A 1 83 ? 5.25 9.844 7.824 1 95.94 83 LEU A CA 1
ATOM 628 C C . LEU A 1 83 ? 5.398 8.984 9.078 1 95.94 83 LEU A C 1
ATOM 630 O O . LEU A 1 83 ? 4.668 9.172 10.055 1 95.94 83 LEU A O 1
ATOM 634 N N . GLY A 1 84 ? 6.273 8.016 9.039 1 94.69 84 GLY A N 1
ATOM 635 C CA . GLY A 1 84 ? 6.602 7.242 10.227 1 94.69 84 GLY A CA 1
ATOM 636 C C . GLY A 1 84 ? 5.746 6 10.383 1 94.69 84 GLY A C 1
ATOM 637 O O . GLY A 1 84 ? 5.598 5.477 11.484 1 94.69 84 GLY A O 1
ATOM 638 N N . VAL A 1 85 ? 5.105 5.562 9.312 1 95.88 85 VAL A N 1
ATOM 639 C CA . VAL A 1 85 ? 4.281 4.359 9.352 1 95.88 85 VAL A CA 1
ATOM 640 C C . VAL A 1 85 ? 4.699 3.41 8.227 1 95.88 85 VAL A C 1
ATOM 642 O O . VAL A 1 85 ? 5.258 3.844 7.219 1 95.88 85 VAL A O 1
ATOM 645 N N . GLU A 1 86 ? 4.422 2.117 8.469 1 96.62 86 GLU A N 1
ATOM 646 C CA . GLU A 1 86 ? 4.766 1.06 7.52 1 96.62 86 GLU A CA 1
ATOM 647 C C . GLU A 1 86 ? 3.533 0.256 7.121 1 96.62 86 GLU A C 1
ATOM 649 O O . GLU A 1 86 ? 2.682 -0.046 7.961 1 96.62 86 GLU A O 1
ATOM 654 N N . MET A 1 87 ? 3.52 -0.033 5.824 1 97.38 87 MET A N 1
ATOM 655 C CA . MET A 1 87 ? 2.445 -0.9 5.352 1 97.38 87 MET A CA 1
ATOM 656 C C . MET A 1 87 ? 2.758 -2.363 5.648 1 97.38 87 MET A C 1
ATOM 658 O O . MET A 1 87 ? 3.902 -2.799 5.508 1 97.38 87 MET A O 1
ATOM 662 N N . THR A 1 88 ? 1.784 -3 6.086 1 96.62 88 THR A N 1
ATOM 663 C CA . THR A 1 88 ? 1.819 -4.445 6.266 1 96.62 88 THR A CA 1
ATOM 664 C C . THR A 1 88 ? 0.585 -5.098 5.648 1 96.62 88 THR A C 1
ATOM 666 O O . THR A 1 88 ? -0.357 -4.406 5.254 1 96.62 88 THR A O 1
ATOM 669 N N . LEU A 1 89 ? 0.688 -6.41 5.445 1 97.25 89 LEU A N 1
ATOM 670 C CA . LEU A 1 89 ? -0.437 -7.133 4.859 1 97.25 89 LEU A CA 1
ATOM 671 C C . LEU A 1 89 ? -1.031 -8.117 5.863 1 97.25 89 LEU A C 1
ATOM 673 O O . LEU A 1 89 ? -0.309 -8.68 6.684 1 97.25 89 LEU A O 1
ATOM 677 N N . ALA A 1 90 ? -2.328 -8.266 5.832 1 95.94 90 ALA A N 1
ATOM 678 C CA . ALA A 1 90 ? -3.072 -9.258 6.598 1 95.94 90 ALA A CA 1
ATOM 679 C C . ALA A 1 90 ? -4.121 -9.945 5.727 1 95.94 90 ALA A C 1
ATOM 681 O O . ALA A 1 90 ? -4.621 -9.359 4.762 1 95.94 90 ALA A O 1
ATOM 682 N N . PRO A 1 91 ? -4.375 -11.25 6.102 1 95.38 91 PRO A N 1
ATOM 683 C CA . PRO A 1 91 ? -5.504 -11.859 5.398 1 95.38 91 PRO A CA 1
ATOM 684 C C . PRO A 1 91 ? -6.793 -11.055 5.531 1 95.38 91 PRO A C 1
ATOM 686 O O . PRO A 1 91 ? -7.113 -10.578 6.625 1 95.38 91 PRO A O 1
ATOM 689 N N . ALA A 1 92 ? -7.473 -10.945 4.387 1 91.56 92 ALA A N 1
ATOM 690 C CA . ALA A 1 92 ? -8.711 -10.172 4.402 1 91.56 92 ALA A CA 1
ATOM 691 C C . ALA A 1 92 ? -9.703 -10.742 5.406 1 91.56 92 ALA A C 1
ATOM 693 O O . ALA A 1 92 ? -10.43 -9.992 6.066 1 91.56 92 ALA A O 1
ATOM 694 N N . ALA A 1 93 ? -9.688 -12.039 5.488 1 85.94 93 ALA A N 1
ATOM 695 C CA . ALA A 1 93 ? -10.633 -12.727 6.359 1 85.94 93 ALA A CA 1
ATOM 696 C C . ALA A 1 93 ? -10.383 -12.391 7.824 1 85.94 93 ALA A C 1
ATOM 698 O O . ALA A 1 93 ? -11.281 -12.523 8.664 1 85.94 93 ALA A O 1
ATOM 699 N N . LEU A 1 94 ? -9.141 -11.922 8.094 1 81.94 94 LEU A N 1
ATOM 700 C CA . LEU A 1 94 ? -8.797 -11.625 9.484 1 81.94 94 LEU A CA 1
ATOM 701 C C . LEU A 1 94 ? -9.07 -10.164 9.805 1 81.94 94 LEU A C 1
ATOM 703 O O . LEU A 1 94 ? -9.055 -9.773 10.977 1 81.94 94 LEU A O 1
ATOM 707 N N . ILE A 1 95 ? -9.172 -9.281 8.938 1 71.31 95 ILE A N 1
ATOM 708 C CA . ILE A 1 95 ? -9.414 -7.855 9.164 1 71.31 95 ILE A CA 1
ATOM 709 C C . ILE A 1 95 ? -10.914 -7.598 9.258 1 71.31 95 ILE A C 1
ATOM 711 O O . ILE A 1 95 ? -11.367 -6.809 10.102 1 71.31 95 ILE A O 1
ATOM 715 N N . GLY A 1 96 ? -11.852 -8.266 8.258 1 59.41 96 GLY A N 1
ATOM 716 C CA . GLY A 1 96 ? -13.297 -8.109 8.305 1 59.41 96 GLY A CA 1
ATOM 717 C C . GLY A 1 96 ? -13.992 -9.227 9.062 1 59.41 96 GLY A C 1
ATOM 718 O O . GLY A 1 96 ? -13.398 -10.273 9.32 1 59.41 96 GLY A O 1
ATOM 719 N N . MET B 1 1 ? 21.438 -33.656 -11.914 1 46.56 1 MET B N 1
ATOM 720 C CA . MET B 1 1 ? 20.516 -33.312 -10.836 1 46.56 1 MET B CA 1
ATOM 721 C C . MET B 1 1 ? 20 -31.875 -10.984 1 46.56 1 MET B C 1
ATOM 723 O O . MET B 1 1 ? 20.797 -30.938 -11.109 1 46.56 1 MET B O 1
ATOM 727 N N . LYS B 1 2 ? 18.859 -31.672 -11.68 1 50.22 2 LYS B N 1
ATOM 728 C CA . LYS B 1 2 ? 18.359 -30.344 -12.008 1 50.22 2 LYS B CA 1
ATOM 729 C C . LYS B 1 2 ? 18.156 -29.5 -10.758 1 50.22 2 LYS B C 1
ATOM 731 O O . LYS B 1 2 ? 17.469 -29.922 -9.82 1 50.22 2 LYS B O 1
ATOM 736 N N . MET B 1 3 ? 19.031 -28.75 -10.258 1 56.44 3 MET B N 1
ATOM 737 C CA . MET B 1 3 ? 18.875 -27.875 -9.102 1 56.44 3 MET B CA 1
ATOM 738 C C . MET B 1 3 ? 17.531 -27.156 -9.141 1 56.44 3 MET B C 1
ATOM 740 O O . MET B 1 3 ? 17.25 -26.406 -10.07 1 56.44 3 MET B O 1
ATOM 744 N N . GLN B 1 4 ? 16.594 -27.859 -8.664 1 58.69 4 GLN B N 1
ATOM 745 C CA . GLN B 1 4 ? 15.266 -27.266 -8.617 1 58.69 4 GLN B CA 1
ATOM 746 C C . GLN B 1 4 ? 15.312 -25.875 -7.992 1 58.69 4 GLN B C 1
ATOM 748 O O . GLN B 1 4 ? 15.844 -25.703 -6.887 1 58.69 4 GLN B O 1
ATOM 753 N N . LYS B 1 5 ? 15.547 -24.859 -8.867 1 63.66 5 LYS B N 1
ATOM 754 C CA . LYS B 1 5 ? 15.523 -23.469 -8.406 1 63.66 5 LYS B CA 1
ATOM 755 C C . LYS B 1 5 ? 14.359 -23.219 -7.457 1 63.66 5 LYS B C 1
ATOM 757 O O . LYS B 1 5 ? 13.234 -23.656 -7.715 1 63.66 5 LYS B O 1
ATOM 762 N N . PHE B 1 6 ? 14.727 -23.094 -6.262 1 70.75 6 PHE B N 1
ATOM 763 C CA . PHE B 1 6 ? 13.742 -22.734 -5.246 1 70.75 6 PHE B CA 1
ATOM 764 C C . PHE B 1 6 ? 12.742 -21.719 -5.793 1 70.75 6 PHE B C 1
ATOM 766 O O . PHE B 1 6 ? 13.125 -20.688 -6.324 1 70.75 6 PHE B O 1
ATOM 773 N N . ASP B 1 7 ? 11.453 -22.188 -6.035 1 83.06 7 ASP B N 1
ATOM 774 C CA . ASP B 1 7 ? 10.375 -21.281 -6.43 1 83.06 7 ASP B CA 1
ATOM 775 C C . ASP B 1 7 ? 9.438 -21 -5.254 1 83.06 7 ASP B C 1
ATOM 777 O O . ASP B 1 7 ? 8.672 -21.875 -4.836 1 83.06 7 ASP B O 1
ATOM 781 N N . ILE B 1 8 ? 9.555 -19.828 -4.648 1 87.88 8 ILE B N 1
ATOM 782 C CA . ILE B 1 8 ? 8.781 -19.422 -3.479 1 87.88 8 ILE B CA 1
ATOM 783 C C . ILE B 1 8 ? 7.293 -19.672 -3.734 1 87.88 8 ILE B C 1
ATOM 785 O O . ILE B 1 8 ? 6.527 -19.906 -2.797 1 87.88 8 ILE B O 1
ATOM 789 N N . ALA B 1 9 ? 6.91 -19.656 -4.938 1 88.44 9 ALA B N 1
ATOM 790 C CA . ALA B 1 9 ? 5.5 -19.828 -5.281 1 88.44 9 ALA B CA 1
ATOM 791 C C . ALA B 1 9 ? 4.977 -21.172 -4.777 1 88.44 9 ALA B C 1
ATOM 793 O O . ALA B 1 9 ? 3.787 -21.312 -4.488 1 88.44 9 ALA B O 1
ATOM 794 N N . GLU B 1 10 ? 5.805 -22.125 -4.598 1 87.94 10 GLU B N 1
ATOM 795 C CA . GLU B 1 10 ? 5.41 -23.453 -4.172 1 87.94 10 GLU B CA 1
ATOM 796 C C . GLU B 1 10 ? 5.016 -23.484 -2.699 1 87.94 10 GLU B C 1
ATOM 798 O O . GLU B 1 10 ? 4.336 -24.406 -2.246 1 87.94 10 GLU B O 1
ATOM 803 N N . TYR B 1 11 ? 5.391 -22.453 -2.018 1 88.69 11 TYR B N 1
ATOM 804 C CA . TYR B 1 11 ? 5.172 -22.438 -0.577 1 88.69 11 TYR B CA 1
ATOM 805 C C . TYR B 1 11 ? 4.062 -21.453 -0.206 1 88.69 11 TYR B C 1
ATOM 807 O O . TYR B 1 11 ? 3.648 -21.391 0.954 1 88.69 11 TYR B O 1
ATOM 815 N N . LEU B 1 12 ? 3.596 -20.734 -1.107 1 92.19 12 LEU B N 1
ATOM 816 C CA . LEU B 1 12 ? 2.576 -19.719 -0.874 1 92.19 12 LEU B CA 1
ATOM 817 C C . LEU B 1 12 ? 1.179 -20.297 -1.096 1 92.19 12 LEU B C 1
ATOM 819 O O . LEU B 1 12 ? 0.464 -19.859 -2.002 1 92.19 12 LEU B O 1
ATOM 823 N N . ASP B 1 13 ? 0.717 -21.172 -0.122 1 88.94 13 ASP B N 1
ATOM 824 C CA . ASP B 1 13 ? -0.505 -21.922 -0.354 1 88.94 13 ASP B CA 1
ATOM 825 C C . ASP B 1 13 ? -1.616 -21.484 0.597 1 88.94 13 ASP B C 1
ATOM 827 O O . ASP B 1 13 ? -2.693 -22.094 0.62 1 88.94 13 ASP B O 1
ATOM 831 N N . SER B 1 14 ? -1.318 -20.5 1.48 1 92.88 14 SER B N 1
ATOM 832 C CA . SER B 1 14 ? -2.346 -19.953 2.359 1 92.88 14 SER B CA 1
ATOM 833 C C . SER B 1 14 ? -2.254 -18.438 2.43 1 92.88 14 SER B C 1
ATOM 835 O O . SER B 1 14 ? -1.182 -17.859 2.23 1 92.88 14 SER B O 1
ATOM 837 N N . GLU B 1 15 ? -3.424 -17.828 2.754 1 93 15 GLU B N 1
ATOM 838 C CA . GLU B 1 15 ? -3.449 -16.375 2.861 1 93 15 GLU B CA 1
ATOM 839 C C . GLU B 1 15 ? -2.541 -15.891 3.986 1 93 15 GLU B C 1
ATOM 841 O O . GLU B 1 15 ? -1.943 -14.812 3.889 1 93 15 GLU B O 1
ATOM 846 N N . GLU B 1 16 ? -2.451 -16.703 5.004 1 94.56 16 GLU B N 1
ATOM 847 C CA . GLU B 1 16 ? -1.573 -16.359 6.125 1 94.56 16 GLU B CA 1
ATOM 848 C C . GLU B 1 16 ? -0.112 -16.328 5.688 1 94.56 16 GLU B C 1
ATOM 850 O O . GLU B 1 16 ? 0.623 -15.398 6.035 1 94.56 16 GLU B O 1
ATOM 855 N N . MET B 1 17 ? 0.279 -17.297 4.941 1 95.19 17 MET B N 1
ATOM 856 C CA . MET B 1 17 ? 1.655 -17.359 4.457 1 95.19 17 MET B CA 1
ATOM 857 C C . MET B 1 17 ? 1.928 -16.25 3.453 1 95.19 17 MET B C 1
ATOM 859 O O . MET B 1 17 ? 3 -15.648 3.467 1 95.19 17 MET B O 1
ATOM 863 N N . ILE B 1 18 ? 0.953 -15.984 2.643 1 96.75 18 ILE B N 1
ATOM 864 C CA . ILE B 1 18 ? 1.061 -14.922 1.647 1 96.75 18 ILE B CA 1
ATOM 865 C C . ILE B 1 18 ? 1.225 -13.57 2.348 1 96.75 18 ILE B C 1
ATOM 867 O O . ILE B 1 18 ? 2.131 -12.805 2.021 1 96.75 18 ILE B O 1
ATOM 871 N N . ALA B 1 19 ? 0.39 -13.336 3.295 1 96.56 19 ALA B N 1
ATOM 872 C CA . ALA B 1 19 ? 0.449 -12.078 4.031 1 96.56 19 ALA B CA 1
ATOM 873 C C . ALA B 1 19 ? 1.799 -11.906 4.723 1 96.56 19 ALA B C 1
ATOM 875 O O . ALA B 1 19 ? 2.395 -10.828 4.68 1 96.56 19 ALA B O 1
ATOM 876 N N . ALA B 1 20 ? 2.256 -12.969 5.352 1 95.75 20 ALA B N 1
ATOM 877 C CA . ALA B 1 20 ? 3.535 -12.922 6.055 1 95.75 20 ALA B CA 1
ATOM 878 C C . ALA B 1 20 ? 4.684 -12.664 5.082 1 95.75 20 ALA B C 1
ATOM 880 O O . ALA B 1 20 ? 5.57 -11.852 5.363 1 95.75 20 ALA B O 1
ATOM 881 N N . TYR B 1 21 ? 4.676 -13.344 4.016 1 96.69 21 TYR B N 1
ATOM 882 C CA . TYR B 1 21 ? 5.703 -13.195 2.99 1 96.69 21 TYR B CA 1
ATOM 883 C C . TYR B 1 21 ? 5.738 -11.766 2.465 1 96.69 21 TYR B C 1
ATOM 885 O O . TYR B 1 21 ? 6.797 -11.133 2.451 1 96.69 21 TYR B O 1
ATOM 893 N N . LEU B 1 22 ? 4.605 -11.219 2.084 1 97.44 22 LEU B N 1
ATOM 894 C CA . LEU B 1 22 ? 4.523 -9.875 1.516 1 97.44 22 LEU B CA 1
ATOM 895 C C . LEU B 1 22 ? 4.891 -8.828 2.555 1 97.44 22 LEU B C 1
ATOM 897 O O . LEU B 1 22 ? 5.551 -7.836 2.234 1 97.44 22 LEU B O 1
ATOM 901 N N . SER B 1 23 ? 4.453 -9.039 3.76 1 97.06 23 SER B N 1
ATOM 902 C CA . SER B 1 23 ? 4.797 -8.109 4.828 1 97.06 23 SER B CA 1
ATOM 903 C C . SER B 1 23 ? 6.305 -8.055 5.055 1 97.06 23 SER B C 1
ATOM 905 O O . SER B 1 23 ? 6.871 -6.984 5.266 1 97.06 23 SER B O 1
ATOM 907 N N . SER B 1 24 ? 6.934 -9.234 5.027 1 95.75 24 SER B N 1
ATOM 908 C CA . SER B 1 24 ? 8.383 -9.289 5.227 1 95.75 24 SER B CA 1
ATOM 909 C C . SER B 1 24 ? 9.117 -8.523 4.137 1 95.75 24 SER B C 1
ATOM 911 O O . SER B 1 24 ? 10.117 -7.852 4.41 1 95.75 24 SER B O 1
ATOM 913 N N . VAL B 1 25 ? 8.633 -8.586 2.963 1 96.25 25 VAL B N 1
ATOM 914 C CA . VAL B 1 25 ? 9.266 -7.898 1.842 1 96.25 25 VAL B CA 1
ATOM 915 C C . VAL B 1 25 ? 9.102 -6.391 2.01 1 96.25 25 VAL B C 1
ATOM 917 O O . VAL B 1 25 ? 10.047 -5.629 1.772 1 96.25 25 VAL B O 1
ATOM 920 N N . LEU B 1 26 ? 7.934 -5.906 2.439 1 95.62 26 LEU B N 1
ATOM 921 C CA . LEU B 1 26 ? 7.691 -4.48 2.605 1 95.62 26 LEU B CA 1
ATOM 922 C C . LEU B 1 26 ? 8.523 -3.912 3.748 1 95.62 26 LEU B C 1
ATOM 924 O O . LEU B 1 26 ? 8.938 -2.752 3.707 1 95.62 26 LEU B O 1
ATOM 928 N N . GLU B 1 27 ? 8.734 -4.719 4.754 1 92.38 27 GLU B N 1
ATOM 929 C CA . GLU B 1 27 ? 9.469 -4.258 5.926 1 92.38 27 GLU B CA 1
ATOM 930 C C . GLU B 1 27 ? 10.906 -3.893 5.566 1 92.38 27 GLU B C 1
ATOM 932 O O . GLU B 1 27 ? 11.406 -2.85 5.988 1 92.38 27 GLU B O 1
ATOM 937 N N . ASP B 1 28 ? 11.453 -4.727 4.73 1 89.88 28 ASP B N 1
ATOM 938 C CA . ASP B 1 28 ? 12.891 -4.59 4.5 1 89.88 28 ASP B CA 1
ATOM 939 C C . ASP B 1 28 ? 13.18 -4.176 3.061 1 89.88 28 ASP B C 1
ATOM 941 O O . ASP B 1 28 ? 14.305 -3.801 2.73 1 89.88 28 ASP B O 1
ATOM 945 N N . GLY B 1 29 ? 12.203 -4.262 2.309 1 93 29 GLY B N 1
ATOM 946 C CA . GLY B 1 29 ? 12.453 -4.082 0.887 1 93 29 GLY B CA 1
ATOM 947 C C . GLY B 1 29 ? 11.898 -2.773 0.346 1 93 29 GLY B C 1
ATOM 948 O O . GLY B 1 29 ? 11.445 -1.922 1.112 1 93 29 GLY B O 1
ATOM 949 N N . ASP B 1 30 ? 12.086 -2.564 -1.026 1 95.31 30 ASP B N 1
ATOM 950 C CA . ASP B 1 30 ? 11.555 -1.396 -1.721 1 95.31 30 ASP B CA 1
ATOM 951 C C . ASP B 1 30 ? 10.367 -1.773 -2.605 1 95.31 30 ASP B C 1
ATOM 953 O O . ASP B 1 30 ? 9.898 -2.912 -2.566 1 95.31 30 ASP B O 1
ATOM 957 N N . ALA B 1 31 ? 9.844 -0.797 -3.287 1 97 31 ALA B N 1
ATOM 958 C CA . ALA B 1 31 ? 8.641 -0.991 -4.098 1 97 31 ALA B CA 1
ATOM 959 C C . ALA B 1 31 ? 8.867 -2.053 -5.168 1 97 31 ALA B C 1
ATOM 961 O O . ALA B 1 31 ? 7.996 -2.889 -5.418 1 97 31 ALA B O 1
ATOM 962 N N . ASP B 1 32 ? 10.023 -2.045 -5.824 1 97.12 32 ASP B N 1
ATOM 963 C CA . ASP B 1 32 ? 10.32 -3.016 -6.875 1 97.12 32 ASP B CA 1
ATOM 964 C C . ASP B 1 32 ? 10.281 -4.441 -6.328 1 97.12 32 ASP B C 1
ATOM 966 O O . ASP B 1 32 ? 9.75 -5.348 -6.977 1 97.12 32 ASP B O 1
ATOM 970 N N . GLU B 1 33 ? 10.891 -4.621 -5.223 1 97 33 GLU B N 1
ATOM 971 C CA . GLU B 1 33 ? 10.922 -5.938 -4.598 1 97 33 GLU B CA 1
ATOM 972 C C . GLU B 1 33 ? 9.508 -6.398 -4.223 1 97 33 GLU B C 1
ATOM 974 O O . GLU B 1 33 ? 9.188 -7.582 -4.336 1 97 33 GLU B O 1
ATOM 979 N N . PHE B 1 34 ? 8.711 -5.488 -3.723 1 97.81 34 PHE B N 1
ATOM 980 C CA . PHE B 1 34 ? 7.34 -5.84 -3.367 1 97.81 34 PHE B CA 1
ATOM 981 C C . PHE B 1 34 ? 6.547 -6.242 -4.605 1 97.81 34 PHE B C 1
ATOM 983 O O . PHE B 1 34 ? 5.789 -7.215 -4.574 1 97.81 34 PHE B O 1
ATOM 990 N N . ILE B 1 35 ? 6.703 -5.535 -5.664 1 98 35 ILE B N 1
ATOM 991 C CA . ILE B 1 35 ? 6 -5.844 -6.906 1 98 35 ILE B CA 1
ATOM 992 C C . ILE B 1 35 ? 6.418 -7.227 -7.406 1 98 35 ILE B C 1
ATOM 994 O O . ILE B 1 35 ? 5.574 -8.016 -7.832 1 98 35 ILE B O 1
ATOM 998 N N . ALA B 1 36 ? 7.672 -7.516 -7.336 1 96.5 36 ALA B N 1
ATOM 999 C CA . ALA B 1 36 ? 8.148 -8.844 -7.707 1 96.5 36 ALA B CA 1
ATOM 1000 C C . ALA B 1 36 ? 7.516 -9.922 -6.824 1 96.5 36 ALA B C 1
ATOM 1002 O O . ALA B 1 36 ? 7.156 -11 -7.305 1 96.5 36 ALA B O 1
ATOM 1003 N N . ALA B 1 37 ? 7.422 -9.648 -5.531 1 97.12 37 ALA B N 1
ATOM 1004 C CA . ALA B 1 37 ? 6.801 -10.578 -4.598 1 97.12 37 ALA B CA 1
ATOM 1005 C C . ALA B 1 37 ? 5.336 -10.812 -4.949 1 97.12 37 ALA B C 1
ATOM 1007 O O . ALA B 1 37 ? 4.836 -11.938 -4.848 1 97.12 37 ALA B O 1
ATOM 1008 N N . LEU B 1 38 ? 4.645 -9.766 -5.312 1 97.5 38 LEU B N 1
ATOM 1009 C CA . LEU B 1 38 ? 3.275 -9.93 -5.781 1 97.5 38 LEU B CA 1
ATOM 1010 C C . LEU B 1 38 ? 3.225 -10.867 -6.988 1 97.5 38 LEU B C 1
ATOM 1012 O O . LEU B 1 38 ? 2.297 -11.664 -7.117 1 97.5 38 LEU B O 1
ATOM 1016 N N . GLY B 1 39 ? 4.148 -10.664 -7.84 1 96.25 39 GLY B N 1
ATOM 1017 C CA . GLY B 1 39 ? 4.25 -11.57 -8.977 1 96.25 39 GLY B CA 1
ATOM 1018 C C . GLY B 1 39 ? 4.387 -13.023 -8.57 1 96.25 39 GLY B C 1
ATOM 1019 O O . GLY B 1 39 ? 3.752 -13.898 -9.164 1 96.25 39 GLY B O 1
ATOM 1020 N N . ASP B 1 40 ? 5.215 -13.344 -7.586 1 95.69 40 ASP B N 1
ATOM 1021 C CA . ASP B 1 40 ? 5.367 -14.695 -7.062 1 95.69 40 ASP B CA 1
ATOM 1022 C C . ASP B 1 40 ? 4.031 -15.242 -6.559 1 95.69 40 ASP B C 1
ATOM 1024 O O . ASP B 1 40 ? 3.691 -16.406 -6.816 1 95.69 40 ASP B O 1
ATOM 1028 N N . VAL B 1 41 ? 3.342 -14.422 -5.844 1 96.62 41 VAL B N 1
ATOM 1029 C CA . VAL B 1 41 ? 2.05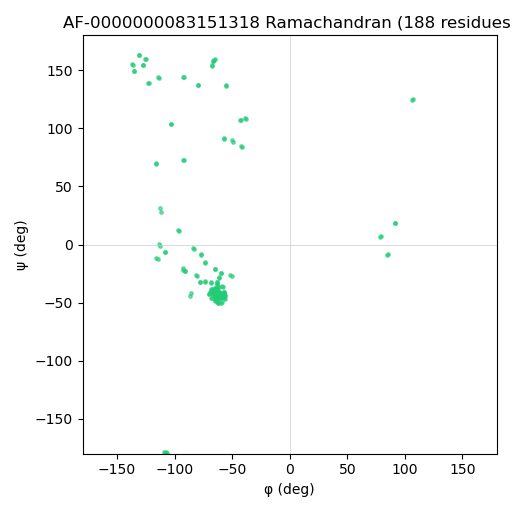3 -14.828 -5.293 1 96.62 41 VAL B CA 1
ATOM 1030 C C . VAL B 1 41 ? 1.062 -15.078 -6.426 1 96.62 41 VAL B C 1
ATOM 1032 O O . VAL B 1 41 ? 0.31 -16.062 -6.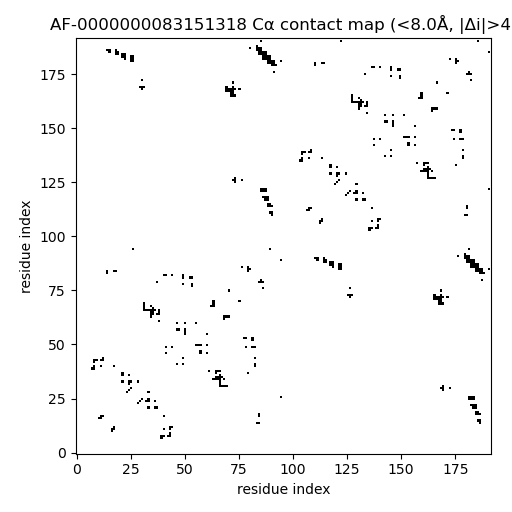395 1 96.62 41 VAL B O 1
ATOM 1035 N N . ALA B 1 42 ? 1.036 -14.188 -7.375 1 95.19 42 ALA B N 1
ATOM 1036 C CA . ALA B 1 42 ? 0.139 -14.336 -8.516 1 95.19 42 ALA B CA 1
ATOM 1037 C C . ALA B 1 42 ? 0.384 -15.656 -9.234 1 95.19 42 ALA B C 1
ATOM 1039 O O . ALA B 1 42 ? -0.562 -16.328 -9.656 1 95.19 42 ALA B O 1
ATOM 1040 N N . ARG B 1 43 ? 1.608 -15.977 -9.359 1 91.75 43 ARG B N 1
ATOM 1041 C CA . ARG B 1 43 ? 1.951 -17.234 -10 1 91.75 43 ARG B CA 1
ATOM 1042 C C . ARG B 1 43 ? 1.449 -18.422 -9.18 1 91.75 43 ARG B C 1
ATOM 1044 O O . ARG B 1 43 ? 1.022 -19.438 -9.734 1 91.75 43 ARG B O 1
ATOM 1051 N N . ALA B 1 44 ? 1.495 -18.359 -7.945 1 93 44 ALA B N 1
ATOM 1052 C CA . ALA B 1 44 ? 1.047 -19.422 -7.059 1 93 44 ALA B CA 1
ATOM 1053 C C . ALA B 1 44 ? -0.472 -19.562 -7.09 1 93 44 ALA B C 1
ATOM 1055 O O . ALA B 1 44 ? -1.001 -20.672 -7.086 1 93 44 ALA B O 1
ATOM 1056 N N . LYS B 1 45 ? -1.188 -18.484 -7.078 1 92.38 45 LYS B N 1
ATOM 1057 C CA . LYS B 1 45 ? -2.645 -18.484 -7.008 1 92.38 45 LYS B CA 1
ATOM 1058 C C . LYS B 1 45 ? -3.264 -18.719 -8.383 1 92.38 45 LYS B C 1
ATOM 1060 O O . LYS B 1 45 ? -4.395 -19.203 -8.484 1 92.38 45 LYS B O 1
ATOM 1065 N N . GLY B 1 46 ? -2.566 -18.375 -9.43 1 91.88 46 GLY B N 1
ATOM 1066 C CA . GLY B 1 46 ? -3.084 -18.453 -10.781 1 91.88 46 GLY B CA 1
ATOM 1067 C C . GLY B 1 46 ? -3.42 -17.109 -11.375 1 91.88 46 GLY B C 1
ATOM 1068 O O . GLY B 1 46 ? -4.305 -16.406 -10.883 1 91.88 46 GLY B O 1
ATOM 1069 N N . ILE B 1 47 ? -2.881 -16.812 -12.469 1 93.94 47 ILE B N 1
ATOM 1070 C CA . ILE B 1 47 ? -2.949 -15.508 -13.125 1 93.94 47 ILE B CA 1
ATOM 1071 C C . ILE B 1 47 ? -4.34 -15.305 -13.727 1 93.94 47 ILE B C 1
ATOM 1073 O O . ILE B 1 47 ? -4.84 -14.18 -13.773 1 93.94 47 ILE B O 1
ATOM 1077 N N . SER B 1 48 ? -4.949 -16.344 -14.141 1 94.75 48 SER B N 1
ATOM 1078 C CA . SER B 1 48 ? -6.262 -16.219 -14.766 1 94.75 48 SER B CA 1
ATOM 1079 C C . SER B 1 48 ? -7.301 -15.703 -13.773 1 94.75 48 SER B C 1
ATOM 1081 O O . SER B 1 48 ? -8.094 -14.812 -14.102 1 94.75 48 SER B O 1
ATOM 1083 N N . GLU B 1 49 ? -7.305 -16.312 -12.656 1 94 49 GLU B N 1
ATOM 1084 C CA . GLU B 1 49 ? -8.234 -15.867 -11.617 1 94 49 GLU B CA 1
ATOM 1085 C C . GLU B 1 49 ? -7.961 -14.414 -11.234 1 94 49 GLU B C 1
ATOM 1087 O O . GLU B 1 49 ? -8.891 -13.625 -11.055 1 94 49 GLU B O 1
ATOM 1092 N N . LEU B 1 50 ? -6.742 -14.062 -11.102 1 96.25 50 LEU B N 1
ATOM 1093 C CA . LEU B 1 50 ? -6.348 -12.695 -10.773 1 96.25 50 LEU B CA 1
ATOM 1094 C C . LEU B 1 50 ? -6.828 -11.719 -11.844 1 96.25 50 LEU B C 1
ATOM 1096 O O . LEU B 1 50 ? -7.34 -10.641 -11.531 1 96.25 50 LEU B O 1
ATOM 1100 N N . ALA B 1 51 ? -6.656 -12.078 -13.07 1 97.56 51 ALA B N 1
ATOM 1101 C CA . ALA B 1 51 ? -7.109 -11.242 -14.188 1 97.56 51 ALA B CA 1
ATOM 1102 C C . ALA B 1 51 ? -8.609 -10.992 -14.109 1 97.56 51 ALA B C 1
ATOM 1104 O O . ALA B 1 51 ? -9.07 -9.859 -14.273 1 97.56 51 ALA B O 1
ATOM 1105 N N . ALA B 1 52 ? -9.328 -11.977 -13.844 1 96.56 52 ALA B N 1
ATOM 1106 C CA . ALA B 1 52 ? -10.789 -11.875 -13.75 1 96.56 52 ALA B CA 1
ATOM 1107 C C . ALA B 1 52 ? -11.195 -10.945 -12.609 1 96.56 52 ALA B C 1
ATOM 1109 O O . ALA B 1 52 ? -12.07 -10.094 -12.781 1 96.56 52 ALA B O 1
ATOM 1110 N N . GLN B 1 53 ? -10.523 -11.039 -11.5 1 95.69 53 GLN B N 1
ATOM 1111 C CA . GLN B 1 53 ? -10.906 -10.281 -10.312 1 95.69 53 GLN B CA 1
ATOM 1112 C C . GLN B 1 53 ? -10.461 -8.82 -10.422 1 95.69 53 GLN B C 1
ATOM 1114 O O . GLN B 1 53 ? -11.133 -7.922 -9.914 1 95.69 53 GLN B O 1
ATOM 1119 N N . THR B 1 54 ? -9.375 -8.562 -11.07 1 96.81 54 THR B N 1
ATOM 1120 C CA . THR B 1 54 ? -8.836 -7.207 -11.148 1 96.81 54 THR B CA 1
ATOM 1121 C C . THR B 1 54 ? -9.375 -6.477 -12.375 1 96.81 54 THR B C 1
ATOM 1123 O O . THR B 1 54 ? -9.289 -5.25 -12.453 1 96.81 54 THR B O 1
ATOM 1126 N N . GLY B 1 55 ? -9.797 -7.227 -13.359 1 97.25 55 GLY B N 1
ATOM 1127 C CA . GLY B 1 55 ? -10.195 -6.637 -14.625 1 97.25 55 GLY B CA 1
ATOM 1128 C C . GLY B 1 55 ? -9.016 -6.281 -15.508 1 97.25 55 GLY B C 1
ATOM 1129 O O . GLY B 1 55 ? -9.188 -5.652 -16.562 1 97.25 55 GLY B O 1
ATOM 1130 N N . LEU B 1 56 ? -7.891 -6.645 -15.133 1 96.44 56 LEU B N 1
ATOM 1131 C CA . LEU B 1 56 ? -6.688 -6.438 -15.93 1 96.44 56 LEU B CA 1
ATOM 1132 C C . LEU B 1 56 ? -6.402 -7.648 -16.812 1 96.44 56 LEU B C 1
ATOM 1134 O O . LEU B 1 56 ? -6.645 -8.789 -16.406 1 96.44 56 LEU B O 1
ATOM 1138 N N . GLY B 1 57 ? -5.898 -7.438 -18.016 1 96.25 57 GLY B N 1
ATOM 1139 C CA . GLY B 1 57 ? -5.492 -8.547 -18.859 1 96.25 57 GLY B CA 1
ATOM 1140 C C . GLY B 1 57 ? -4.285 -9.297 -18.328 1 96.25 57 GLY B C 1
ATOM 1141 O O . GLY B 1 57 ? -3.467 -8.727 -17.609 1 96.25 57 GLY B O 1
ATOM 1142 N N . ARG B 1 58 ? -4.234 -10.57 -18.75 1 95.56 58 ARG B N 1
ATOM 1143 C CA . ARG B 1 58 ? -3.121 -11.414 -18.344 1 95.56 58 ARG B CA 1
ATOM 1144 C C . ARG B 1 58 ? -1.786 -10.805 -18.75 1 95.56 58 ARG B C 1
ATOM 1146 O O . ARG B 1 58 ? -0.856 -10.734 -17.938 1 95.56 58 ARG B O 1
ATOM 1153 N N . LYS B 1 59 ? -1.697 -10.367 -19.922 1 95.38 59 LYS B N 1
ATOM 1154 C CA . LYS B 1 59 ? -0.457 -9.766 -20.391 1 95.38 59 LYS B CA 1
ATOM 1155 C C . LYS B 1 59 ? -0.089 -8.539 -19.562 1 95.38 59 LYS B C 1
ATOM 1157 O O . LYS B 1 59 ? 1.078 -8.344 -19.219 1 95.38 59 LYS B O 1
ATOM 1162 N N . SER B 1 60 ? -1.021 -7.711 -19.266 1 95.5 60 SER B N 1
ATOM 1163 C CA . SER B 1 60 ? -0.811 -6.516 -18.453 1 95.5 60 SER B CA 1
ATOM 1164 C C . SER B 1 60 ? -0.367 -6.875 -17.031 1 95.5 60 SER B C 1
ATOM 1166 O O . SER B 1 60 ? 0.521 -6.227 -16.469 1 95.5 60 SER B O 1
ATOM 1168 N N . LEU B 1 61 ? -0.942 -7.926 -16.531 1 97.12 61 LEU B N 1
ATOM 1169 C CA . LEU B 1 61 ? -0.597 -8.359 -15.18 1 97.12 61 LEU B CA 1
ATOM 1170 C C . LEU B 1 61 ? 0.838 -8.875 -15.117 1 97.12 61 LEU B C 1
ATOM 1172 O O . LEU B 1 61 ? 1.582 -8.555 -14.188 1 97.12 61 LEU B O 1
ATOM 1176 N N . TYR B 1 62 ? 1.247 -9.602 -16.141 1 95 62 TYR B N 1
ATOM 1177 C CA . TYR B 1 62 ? 2.619 -10.094 -16.188 1 95 62 TYR B CA 1
ATOM 1178 C C . TYR B 1 62 ? 3.609 -8.938 -16.281 1 95 62 TYR B C 1
ATOM 1180 O O . TYR B 1 62 ? 4.648 -8.953 -15.609 1 95 62 TYR B O 1
ATOM 1188 N N . LYS B 1 63 ? 3.285 -7.992 -17 1 95.38 63 LYS B N 1
ATOM 1189 C CA . LYS B 1 63 ? 4.148 -6.82 -17.125 1 95.38 63 LYS B CA 1
ATOM 1190 C C . LYS B 1 63 ? 4.211 -6.043 -15.812 1 95.38 63 LYS B C 1
ATOM 1192 O O . LYS B 1 63 ? 5.293 -5.652 -15.359 1 95.38 63 LYS B O 1
ATOM 1197 N N . THR B 1 64 ? 3.076 -5.867 -15.281 1 96.81 64 THR B N 1
ATOM 1198 C CA . THR B 1 64 ? 2.979 -5.086 -14.055 1 96.81 64 THR B CA 1
ATOM 1199 C C . THR B 1 64 ? 3.719 -5.773 -12.914 1 96.81 64 THR B C 1
ATOM 1201 O O . THR B 1 64 ? 4.387 -5.113 -12.117 1 96.81 64 THR B O 1
ATOM 1204 N N . LEU B 1 65 ? 3.65 -7.074 -12.844 1 96.81 65 LEU B N 1
ATOM 1205 C CA . LEU B 1 65 ? 4.129 -7.82 -11.688 1 96.81 65 LEU B CA 1
ATOM 1206 C C . LEU B 1 65 ? 5.543 -8.344 -11.93 1 96.81 65 LEU B C 1
ATOM 1208 O O . LEU B 1 65 ? 6.039 -9.172 -11.156 1 96.81 65 LEU B O 1
ATOM 1212 N N . SER B 1 66 ? 6.203 -7.918 -12.906 1 91.31 66 SER B N 1
ATOM 1213 C CA . SER B 1 66 ? 7.547 -8.383 -13.242 1 91.31 66 SER B CA 1
ATOM 1214 C C . SER B 1 66 ? 8.594 -7.762 -12.328 1 91.31 66 SER B C 1
ATOM 1216 O O . SER B 1 66 ? 9.742 -8.219 -12.289 1 91.31 66 SER B O 1
ATOM 1218 N N . GLY B 1 67 ? 8.359 -6.855 -11.508 1 85.19 67 GLY B N 1
ATOM 1219 C CA . GLY B 1 67 ? 9.281 -6.184 -10.609 1 85.19 67 GLY B CA 1
ATOM 1220 C C . GLY B 1 67 ? 10.016 -5.027 -11.258 1 85.19 67 GLY B C 1
ATOM 1221 O O . GLY B 1 67 ? 10.688 -4.246 -10.578 1 85.19 67 GLY B O 1
ATOM 1222 N N . ASN B 1 68 ? 9.953 -4.809 -12.492 1 87.62 68 ASN B N 1
ATOM 1223 C CA . ASN B 1 68 ? 10.633 -3.73 -13.203 1 87.62 68 ASN B CA 1
ATOM 1224 C C . ASN B 1 68 ? 9.641 -2.707 -13.75 1 87.62 68 ASN B C 1
ATOM 1226 O O . ASN B 1 68 ? 9.875 -2.102 -14.797 1 87.62 68 ASN B O 1
ATOM 1230 N N . SER B 1 69 ? 8.633 -2.625 -13.016 1 91.5 69 SER B N 1
ATOM 1231 C CA . SER B 1 69 ? 7.594 -1.674 -13.391 1 91.5 69 SER B CA 1
ATOM 1232 C C . SER B 1 69 ? 7.285 -0.716 -12.242 1 91.5 69 SER B C 1
ATOM 1234 O O . SER B 1 69 ? 7.766 -0.902 -11.125 1 91.5 69 SER B O 1
ATOM 1236 N N . LYS B 1 70 ? 6.68 0.443 -12.594 1 96.25 70 LYS B N 1
ATOM 1237 C CA . LYS B 1 70 ? 6.242 1.427 -11.609 1 96.25 70 LYS B CA 1
ATOM 1238 C C . LYS B 1 70 ? 4.727 1.596 -11.633 1 96.25 70 LYS B C 1
ATOM 1240 O O . LYS B 1 70 ? 4.223 2.662 -11.992 1 96.25 70 LYS B O 1
ATOM 1245 N N . PRO B 1 71 ? 4.066 0.496 -11.164 1 97.81 71 PRO B N 1
ATOM 1246 C CA . PRO B 1 71 ? 2.605 0.56 -11.234 1 97.81 71 PRO B CA 1
ATOM 1247 C C . PRO B 1 71 ? 2.014 1.638 -10.336 1 97.81 71 PRO B C 1
ATOM 1249 O O . PRO B 1 71 ? 2.676 2.098 -9.398 1 97.81 71 PRO B O 1
ATOM 1252 N N . ARG B 1 72 ? 0.76 1.956 -10.773 1 97.75 72 ARG B N 1
ATOM 1253 C CA . ARG B 1 72 ? -0.016 2.855 -9.922 1 97.75 72 ARG B CA 1
ATOM 1254 C C . ARG B 1 72 ? -0.366 2.191 -8.594 1 97.75 72 ARG B C 1
ATOM 1256 O O . ARG B 1 72 ? -0.487 0.966 -8.523 1 97.75 72 ARG B O 1
ATOM 1263 N N . PHE B 1 73 ? -0.631 3.068 -7.645 1 98.19 73 PHE B N 1
ATOM 1264 C CA . PHE B 1 73 ? -1.03 2.582 -6.328 1 98.19 73 PHE B CA 1
ATOM 1265 C C . PHE B 1 73 ? -2.385 1.885 -6.398 1 98.19 73 PHE B C 1
ATOM 1267 O O . PHE B 1 73 ? -2.578 0.833 -5.785 1 98.19 73 PHE B O 1
ATOM 1274 N N . ASP B 1 74 ? -3.303 2.488 -7.137 1 97.69 74 ASP B N 1
ATOM 1275 C CA . ASP B 1 74 ? -4.629 1.883 -7.199 1 97.69 74 ASP B CA 1
ATOM 1276 C C . ASP B 1 74 ? -4.57 0.498 -7.84 1 97.69 74 ASP B C 1
ATOM 1278 O O . ASP B 1 74 ? -5.328 -0.398 -7.461 1 97.69 74 ASP B O 1
ATOM 1282 N N . THR B 1 75 ? -3.711 0.307 -8.766 1 97.5 75 THR B N 1
ATOM 1283 C CA . THR B 1 75 ? -3.518 -0.997 -9.391 1 97.5 75 THR B CA 1
ATOM 1284 C C . THR B 1 75 ? -2.975 -2.004 -8.383 1 97.5 75 THR B C 1
ATOM 1286 O O . THR B 1 75 ? -3.48 -3.123 -8.281 1 97.5 75 THR B O 1
ATOM 1289 N N . VAL B 1 76 ? -1.982 -1.596 -7.652 1 98.12 76 VAL B N 1
ATOM 1290 C CA . VAL B 1 76 ? -1.38 -2.477 -6.656 1 98.12 76 VAL B CA 1
ATOM 1291 C C . VAL B 1 76 ? -2.414 -2.836 -5.59 1 98.12 76 VAL B C 1
ATOM 1293 O O . VAL B 1 76 ? -2.498 -3.99 -5.164 1 98.12 76 VAL B O 1
ATOM 1296 N N . LEU B 1 77 ? -3.162 -1.862 -5.172 1 97.94 77 LEU B N 1
ATOM 1297 C CA . LEU B 1 77 ? -4.203 -2.094 -4.176 1 97.94 77 LEU B CA 1
ATOM 1298 C C . LEU B 1 77 ? -5.234 -3.092 -4.688 1 97.94 77 LEU B C 1
ATOM 1300 O O . LEU B 1 77 ? -5.637 -4.004 -3.961 1 97.94 77 LEU B O 1
ATOM 1304 N N . LYS B 1 78 ? -5.641 -2.949 -5.879 1 96.5 78 LYS B N 1
ATOM 1305 C CA . LYS B 1 78 ? -6.586 -3.881 -6.488 1 96.5 78 LYS B CA 1
ATOM 1306 C C . LYS B 1 78 ? -6.012 -5.293 -6.531 1 96.5 78 LYS B C 1
ATOM 1308 O O . LYS B 1 78 ? -6.723 -6.266 -6.25 1 96.5 78 LYS B O 1
ATOM 1313 N N . ILE B 1 79 ? -4.809 -5.395 -6.938 1 97.69 79 ILE B N 1
ATOM 1314 C CA . ILE B 1 79 ? -4.16 -6.695 -7.047 1 97.69 79 ILE B CA 1
ATOM 1315 C C . ILE B 1 79 ? -4.07 -7.348 -5.672 1 97.69 79 ILE B C 1
ATOM 1317 O O . ILE B 1 79 ? -4.406 -8.523 -5.512 1 97.69 79 ILE B O 1
ATOM 1321 N N . THR B 1 80 ? -3.561 -6.633 -4.629 1 97.5 80 THR B N 1
ATOM 1322 C CA . THR B 1 80 ? -3.439 -7.211 -3.297 1 97.5 80 THR B CA 1
ATOM 1323 C C . THR B 1 80 ? -4.797 -7.695 -2.791 1 97.5 80 THR B C 1
ATOM 1325 O O . THR B 1 80 ? -4.906 -8.789 -2.24 1 97.5 80 THR B O 1
ATOM 1328 N N . ARG B 1 81 ? -5.82 -6.957 -2.996 1 96.44 81 ARG B N 1
ATOM 1329 C CA . ARG B 1 81 ? -7.156 -7.352 -2.562 1 96.44 81 ARG B CA 1
ATOM 1330 C C . ARG B 1 81 ? -7.629 -8.594 -3.307 1 96.44 81 ARG B C 1
ATOM 1332 O O . ARG B 1 81 ? -8.219 -9.5 -2.709 1 96.44 81 ARG B O 1
ATOM 1339 N N . ALA B 1 82 ? -7.402 -8.648 -4.578 1 96.19 82 ALA B N 1
ATOM 1340 C CA . ALA B 1 82 ? -7.781 -9.812 -5.383 1 96.19 82 ALA B CA 1
ATOM 1341 C C . ALA B 1 82 ? -7.055 -11.062 -4.91 1 96.19 82 ALA B C 1
ATOM 1343 O O . ALA B 1 82 ? -7.555 -12.18 -5.078 1 96.19 82 ALA B O 1
ATOM 1344 N N . LEU B 1 83 ? -5.887 -10.914 -4.352 1 95.94 83 LEU B N 1
ATOM 1345 C CA . LEU B 1 83 ? -5.098 -12.039 -3.865 1 95.94 83 LEU B CA 1
ATOM 1346 C C . LEU B 1 83 ? -5.547 -12.453 -2.469 1 95.94 83 LEU B C 1
ATOM 1348 O O . LEU B 1 83 ? -4.992 -13.391 -1.885 1 95.94 83 LEU B O 1
ATOM 1352 N N . GLY B 1 84 ? -6.477 -11.727 -1.903 1 94.69 84 GLY B N 1
ATOM 1353 C CA . GLY B 1 84 ? -7.082 -12.117 -0.641 1 94.69 84 GLY B CA 1
ATOM 1354 C C . GLY B 1 84 ? -6.379 -11.531 0.568 1 94.69 84 GLY B C 1
ATOM 1355 O O . GLY B 1 84 ? -6.477 -12.07 1.672 1 94.69 84 GLY B O 1
ATOM 1356 N N . VAL B 1 85 ? -5.598 -10.492 0.368 1 95.88 85 VAL B N 1
ATOM 1357 C CA . VAL B 1 85 ? -4.902 -9.836 1.474 1 95.88 85 VAL B CA 1
ATOM 1358 C C . VAL B 1 85 ? -5.191 -8.336 1.452 1 95.88 85 VAL B C 1
ATOM 1360 O O . VAL B 1 85 ? -5.508 -7.777 0.401 1 95.88 85 VAL B O 1
ATOM 1363 N N . GLU B 1 86 ? -5.09 -7.738 2.648 1 96.62 86 GLU B N 1
ATOM 1364 C CA . GLU B 1 86 ? -5.344 -6.312 2.834 1 96.62 86 GLU B CA 1
ATOM 1365 C C . GLU B 1 86 ? -4.129 -5.609 3.43 1 96.62 86 GLU B C 1
ATOM 1367 O O . GLU B 1 86 ? -3.471 -6.148 4.324 1 96.62 86 GLU B O 1
ATOM 1372 N N . MET B 1 87 ? -3.906 -4.438 2.871 1 97.44 87 MET B N 1
ATOM 1373 C CA . MET B 1 87 ? -2.84 -3.625 3.449 1 97.44 87 MET B CA 1
ATOM 1374 C C . MET B 1 87 ? -3.324 -2.906 4.707 1 97.44 87 MET B C 1
ATOM 1376 O O . MET B 1 87 ? -4.457 -2.424 4.75 1 97.44 87 MET B O 1
ATOM 1380 N N . THR B 1 88 ? -2.508 -2.92 5.645 1 96.62 88 THR B N 1
ATOM 1381 C CA . THR B 1 88 ? -2.701 -2.15 6.867 1 96.62 88 THR B CA 1
ATOM 1382 C C . THR B 1 88 ? -1.44 -1.367 7.219 1 96.62 88 THR B C 1
ATOM 1384 O O . THR B 1 88 ? -0.387 -1.571 6.613 1 96.62 88 THR B O 1
ATOM 1387 N N . LEU B 1 89 ? -1.614 -0.395 8.086 1 97.25 89 LEU B N 1
ATOM 1388 C CA . LEU B 1 89 ? -0.47 0.413 8.5 1 97.25 89 LEU B CA 1
ATOM 1389 C C . LEU B 1 89 ? -0.156 0.204 9.977 1 97.25 89 LEU B C 1
ATOM 1391 O O . LEU B 1 89 ? -1.062 -0.015 10.781 1 97.25 89 LEU B O 1
ATOM 1395 N N . ALA B 1 90 ? 1.107 0.218 10.305 1 95.88 90 ALA B N 1
ATOM 1396 C CA . ALA B 1 90 ? 1.611 0.192 11.68 1 95.88 90 ALA B CA 1
ATOM 1397 C C . ALA B 1 90 ? 2.736 1.206 11.867 1 95.88 90 ALA B C 1
ATOM 1399 O O . ALA B 1 90 ? 3.445 1.541 10.922 1 95.88 90 ALA B O 1
ATOM 1400 N N . PRO B 1 91 ? 2.797 1.712 13.148 1 95.38 91 PRO B N 1
ATOM 1401 C CA . PRO B 1 91 ? 3.975 2.545 13.398 1 95.38 91 PRO B CA 1
ATOM 1402 C C . PRO B 1 91 ? 5.285 1.821 13.094 1 95.38 91 PRO B C 1
ATOM 1404 O O . PRO B 1 91 ? 5.441 0.647 13.438 1 95.38 91 PRO B O 1
ATOM 1407 N N . ALA B 1 92 ? 6.172 2.584 12.438 1 91.56 92 ALA B N 1
ATOM 1408 C CA . ALA B 1 92 ? 7.445 1.978 12.07 1 91.56 92 ALA B CA 1
ATOM 1409 C C . ALA B 1 92 ? 8.188 1.469 13.305 1 91.56 92 ALA B C 1
ATOM 1411 O O . ALA B 1 92 ? 8.844 0.427 13.258 1 91.56 92 ALA B O 1
ATOM 1412 N N . ALA B 1 93 ? 8.039 2.223 14.359 1 85.88 93 ALA B N 1
ATOM 1413 C CA . ALA B 1 93 ? 8.75 1.895 15.594 1 85.88 93 ALA B CA 1
ATOM 1414 C C . ALA B 1 93 ? 8.266 0.567 16.172 1 85.88 93 ALA B C 1
ATOM 1416 O O . ALA B 1 93 ? 8.977 -0.077 16.953 1 85.88 93 ALA B O 1
ATOM 1417 N N . LEU B 1 94 ? 7.039 0.178 15.742 1 81.81 94 LEU B N 1
ATOM 1418 C CA . LEU B 1 94 ? 6.473 -1.051 16.281 1 81.81 94 LEU B CA 1
ATOM 1419 C C . LEU B 1 94 ? 6.812 -2.244 15.398 1 81.81 94 LEU B C 1
ATOM 1421 O O . LEU B 1 94 ? 6.609 -3.395 15.797 1 81.81 94 LEU B O 1
ATOM 1425 N N . ILE B 1 95 ? 7.129 -2.133 14.203 1 71.06 95 ILE B N 1
ATOM 1426 C CA . ILE B 1 95 ? 7.445 -3.217 13.281 1 71.06 95 ILE B CA 1
ATOM 1427 C C . ILE B 1 95 ? 8.922 -3.59 13.406 1 71.06 95 ILE B C 1
ATOM 1429 O O . ILE B 1 95 ? 9.273 -4.77 13.375 1 71.06 95 ILE B O 1
ATOM 1433 N N . GLY B 1 96 ? 9.984 -2.471 13.547 1 58.72 96 GLY B N 1
ATOM 1434 C CA . GLY B 1 96 ? 11.406 -2.74 13.711 1 58.72 96 GLY B CA 1
ATOM 1435 C C . GLY B 1 96 ? 11.836 -2.785 15.164 1 58.72 96 GL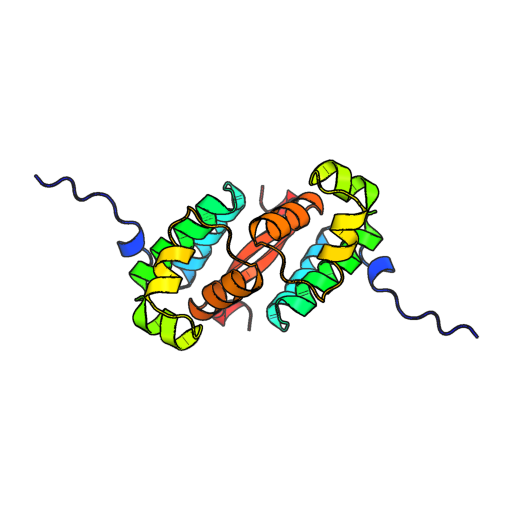Y B C 1
ATOM 1436 O O . GLY B 1 96 ? 11.109 -2.33 16.047 1 58.72 96 GLY B O 1
#

Nearest PDB structures (foldseek):
  1y7y-assembly1_B  TM=8.112E-01  e=1.651E-01  Aeromonas hydrophila
  3f52-assembly1_E  TM=8.363E-01  e=3.982E-01  Corynebacterium glutamicum
  5woq-assembly2_C  TM=8.373E-01  e=7.039E-01  Mycolicibacterium smegmatis MC2 155
  6u0i-assembly1_B  TM=6.514E-01  e=2.252E-01  Escherichia coli str. K-12 substr. DH10B
  4i6u-assembly1_A  TM=6.856E-01  e=4.898E-01  Enterobacter sp. RFL1396

Foldseek 3Di:
DPPPPDQCLVVLPDPVSLQVQLVVCVLPHDPLSSLLSLVSLCVNVDLVQLCVQLVHDSVRSCVRSNSPDDDDPVSVQSSCVSSPDHDDDDPNVVVD/DPPPPDQCLVVLPDPVSLQVQLVVCVLPHDPLSSLLSLVSLCVNVDLVQLCVQLVHDSVRSCVRSNSPDDDDPVSVQSSCVSSPDHDDDDPNVVVD

Organism: NCBI:txid2528037